Protein AF-X1U0A4-F1 (afdb_monomer_lite)

Foldseek 3Di:
DVVVLVVLLVLLQLLLVLLLVLVVQDDWDWDDDPDNDIDTDGPPDPDVVVNQCSSQFQFKKFKWKFWDQVQHTDWQVVQLVDQFGDDLQLPDQFWKFWADPVRDTAWIWHQDPVGGTFIAGPVRHGDHSVNCVVDDGRTGITGFQWAPVRHGQILVQWPAWDWDWDQDPVGIFIKIKTFGHPVNQVSVLRSLLCQAVPHDPNGTGIFMFIDGPNHTQHTDRRHDSHDRRIDIGGDPDDSVRSSSSRSSSVSPGRPDGDDPPHPDDDDDDDD

Structure (mmCIF, N/CA/C/O backbone):
data_AF-X1U0A4-F1
#
_entry.id   AF-X1U0A4-F1
#
loop_
_atom_site.group_PDB
_atom_site.id
_atom_site.type_symbol
_atom_site.label_atom_id
_atom_site.label_alt_id
_atom_site.label_comp_id
_atom_site.label_asym_id
_atom_site.label_entity_id
_atom_site.label_seq_id
_atom_site.pdbx_PDB_ins_code
_atom_site.Cartn_x
_atom_site.Cartn_y
_atom_site.Cartn_z
_atom_site.occupancy
_atom_site.B_iso_or_equiv
_atom_site.auth_seq_id
_atom_site.auth_comp_id
_atom_site.auth_asym_id
_atom_site.auth_atom_id
_atom_site.pdbx_PDB_model_num
ATOM 1 N N . THR A 1 1 ? -24.714 -6.766 -4.656 1.00 76.81 1 THR A N 1
ATOM 2 C CA . THR A 1 1 ? -26.180 -7.004 -4.480 1.00 76.81 1 THR A CA 1
ATOM 3 C C . THR A 1 1 ? -26.671 -6.433 -3.146 1.00 76.81 1 THR A C 1
ATOM 5 O O . THR A 1 1 ? -25.859 -5.908 -2.395 1.00 76.81 1 THR A O 1
ATOM 8 N N . GLY A 1 2 ? -27.973 -6.487 -2.821 1.00 82.50 2 GLY A N 1
ATOM 9 C CA . GLY A 1 2 ? -28.482 -6.025 -1.512 1.00 82.50 2 GLY A CA 1
ATOM 10 C C . GLY A 1 2 ? -27.906 -6.797 -0.312 1.00 82.50 2 GLY A C 1
ATOM 11 O O . GLY A 1 2 ? -27.603 -6.202 0.716 1.00 82.50 2 GLY A O 1
ATOM 12 N N . GLU A 1 3 ? -27.669 -8.102 -0.471 1.00 84.25 3 GLU A N 1
ATOM 13 C CA . GLU A 1 3 ? -27.044 -8.955 0.553 1.00 84.25 3 GLU A CA 1
ATOM 14 C C . GLU A 1 3 ? -25.569 -8.615 0.789 1.00 84.25 3 GLU A C 1
ATOM 16 O O . GLU A 1 3 ? -25.097 -8.572 1.919 1.00 84.25 3 GLU A O 1
ATOM 21 N N . GLU A 1 4 ? -24.828 -8.332 -0.279 1.00 86.88 4 GLU A N 1
ATOM 22 C CA . GLU A 1 4 ? -23.434 -7.896 -0.197 1.00 86.88 4 GLU A CA 1
ATOM 23 C C . GLU A 1 4 ? -23.293 -6.573 0.560 1.00 86.88 4 GLU A C 1
ATOM 25 O O . GLU A 1 4 ? -22.468 -6.466 1.463 1.00 86.88 4 GLU A O 1
ATOM 30 N N . LYS A 1 5 ? -24.171 -5.607 0.271 1.00 85.94 5 LYS A N 1
ATOM 31 C CA . LYS A 1 5 ? -24.230 -4.332 0.995 1.00 85.94 5 LYS A CA 1
ATOM 32 C C . LYS A 1 5 ? -24.521 -4.526 2.483 1.00 85.94 5 LYS A C 1
ATOM 34 O O . LYS A 1 5 ? -23.914 -3.856 3.312 1.00 85.94 5 LYS A O 1
ATOM 39 N N . ALA A 1 6 ? -25.419 -5.449 2.832 1.00 86.62 6 ALA A N 1
ATOM 40 C CA . ALA A 1 6 ? -25.703 -5.770 4.228 1.00 86.62 6 ALA A CA 1
ATOM 41 C C . ALA A 1 6 ? -24.474 -6.363 4.937 1.00 86.62 6 ALA A C 1
ATOM 43 O O . ALA A 1 6 ? -24.103 -5.872 5.997 1.00 86.62 6 ALA A O 1
ATOM 44 N N . ARG A 1 7 ? -23.788 -7.329 4.312 1.00 89.31 7 ARG A N 1
ATOM 45 C CA . ARG A 1 7 ? -22.560 -7.924 4.869 1.00 89.31 7 ARG A CA 1
ATOM 46 C C . ARG A 1 7 ? -21.433 -6.905 5.038 1.00 89.31 7 ARG A C 1
ATOM 48 O O . ARG A 1 7 ? -20.745 -6.930 6.054 1.00 89.31 7 ARG A O 1
ATOM 55 N N . ASN A 1 8 ? -21.250 -6.007 4.069 1.00 91.19 8 ASN A N 1
ATOM 56 C CA . ASN A 1 8 ? -20.239 -4.952 4.165 1.00 91.19 8 ASN A CA 1
ATOM 57 C C . ASN A 1 8 ? -20.575 -3.959 5.284 1.00 91.19 8 ASN A C 1
ATOM 59 O O . ASN A 1 8 ? -19.675 -3.536 6.000 1.00 91.19 8 ASN A O 1
ATOM 63 N N . MET A 1 9 ? -21.858 -3.651 5.495 1.00 90.62 9 MET A N 1
ATOM 64 C CA . MET A 1 9 ? -22.290 -2.835 6.630 1.00 90.62 9 MET A CA 1
ATOM 65 C C . MET A 1 9 ? -21.958 -3.505 7.968 1.00 90.62 9 MET A C 1
ATOM 67 O O . MET A 1 9 ? -21.398 -2.859 8.846 1.00 90.62 9 MET A O 1
ATOM 71 N N . ASP A 1 10 ? -22.250 -4.798 8.114 1.00 92.31 10 ASP A N 1
ATOM 72 C CA . ASP A 1 10 ? -21.978 -5.525 9.359 1.00 92.31 10 ASP A CA 1
ATOM 73 C C . ASP A 1 10 ? -20.470 -5.594 9.652 1.00 92.31 10 ASP A C 1
ATOM 75 O O . ASP A 1 10 ? -20.040 -5.375 10.783 1.00 92.31 10 ASP A O 1
ATOM 79 N N . ARG A 1 11 ? -19.650 -5.813 8.617 1.00 91.69 11 ARG A N 1
ATOM 80 C CA . ARG A 1 11 ? -18.183 -5.753 8.722 1.00 91.69 11 ARG A CA 1
ATOM 81 C C . ARG A 1 11 ? -17.687 -4.358 9.095 1.00 91.69 11 ARG A C 1
ATOM 83 O O . ARG A 1 11 ? -16.842 -4.242 9.974 1.00 91.69 11 ARG A O 1
ATOM 90 N N . ALA A 1 12 ? -18.236 -3.309 8.483 1.00 92.56 12 ALA A N 1
ATOM 91 C CA . ALA A 1 12 ? -17.872 -1.935 8.812 1.00 92.56 12 ALA A CA 1
ATOM 92 C C . ALA A 1 12 ? -18.165 -1.608 10.285 1.00 92.56 12 ALA A C 1
ATOM 94 O O . ALA A 1 12 ? -17.327 -0.997 10.939 1.00 92.56 12 ALA A O 1
ATOM 95 N N . LEU A 1 13 ? -19.301 -2.060 10.835 1.00 93.50 13 LEU A N 1
ATOM 96 C CA . LEU A 1 13 ? -19.610 -1.889 12.261 1.00 93.50 13 LEU A CA 1
ATOM 97 C C . LEU A 1 13 ? -18.550 -2.544 13.157 1.00 93.50 13 LEU A C 1
ATOM 99 O O . LEU A 1 13 ? -18.106 -1.917 14.115 1.00 93.50 13 LEU A O 1
ATOM 103 N N . ILE A 1 14 ? -18.119 -3.768 12.827 1.00 92.62 14 ILE A N 1
ATOM 104 C CA . ILE A 1 14 ? -17.084 -4.500 13.577 1.00 92.62 14 ILE A CA 1
ATOM 105 C C . ILE A 1 14 ? -15.745 -3.754 13.530 1.00 92.62 14 ILE A C 1
ATOM 107 O O . ILE A 1 14 ? -15.118 -3.556 14.570 1.00 92.62 14 ILE A O 1
ATOM 111 N N . THR A 1 15 ? -15.321 -3.304 12.348 1.00 92.69 15 THR A N 1
ATOM 112 C CA . THR A 1 15 ? -14.071 -2.549 12.185 1.00 92.69 15 THR A CA 1
ATOM 113 C C . THR A 1 15 ? -14.114 -1.225 12.948 1.00 92.69 15 THR A C 1
ATOM 115 O O . THR A 1 15 ? -13.185 -0.914 13.689 1.00 92.69 15 THR A O 1
ATOM 118 N N . ILE A 1 16 ? -15.204 -0.457 12.823 1.00 92.44 16 ILE A N 1
ATOM 119 C CA . ILE A 1 16 ? -15.356 0.829 13.520 1.00 92.44 16 ILE A CA 1
ATOM 120 C C . ILE A 1 16 ? -15.355 0.613 15.041 1.00 92.44 16 ILE A C 1
ATOM 122 O O . ILE A 1 16 ? -14.658 1.339 15.747 1.00 92.44 16 ILE A O 1
ATOM 126 N N . GLN A 1 17 ? -16.047 -0.419 15.540 1.00 92.06 17 GLN A N 1
ATOM 127 C CA . GLN A 1 17 ? -16.007 -0.812 16.954 1.00 92.06 17 GLN A CA 1
ATOM 128 C C . GLN A 1 17 ? -14.581 -1.122 17.414 1.00 92.06 17 GLN A C 1
ATOM 130 O O . GLN A 1 17 ? -14.112 -0.511 18.370 1.00 92.06 17 GLN A O 1
ATOM 135 N N . SER A 1 18 ? -13.867 -1.994 16.697 1.00 91.00 18 SER A N 1
ATOM 136 C CA . SER A 1 18 ? -12.493 -2.377 17.044 1.00 91.00 18 SER A CA 1
ATOM 137 C C . SER A 1 18 ? -11.545 -1.175 17.106 1.00 91.00 18 SER A C 1
ATOM 139 O O . SER A 1 18 ? -10.725 -1.082 18.022 1.00 91.00 18 SER A O 1
ATOM 141 N N . ARG A 1 19 ? -11.680 -0.219 16.176 1.00 90.62 19 ARG A N 1
ATOM 142 C CA . ARG A 1 19 ? -10.905 1.032 16.197 1.00 90.62 19 ARG A CA 1
ATOM 143 C C . ARG A 1 19 ? -11.199 1.847 17.432 1.00 90.62 19 ARG A C 1
ATOM 145 O O . ARG A 1 19 ? -10.280 2.241 18.129 1.00 90.62 19 ARG A O 1
ATOM 152 N N . ILE A 1 20 ? -12.470 2.096 17.707 1.00 89.56 20 ILE A N 1
ATOM 153 C CA . ILE A 1 20 ? -12.873 2.924 18.839 1.00 89.56 20 ILE A CA 1
ATOM 154 C C . ILE A 1 20 ? -12.415 2.301 20.167 1.00 89.56 20 ILE A C 1
ATOM 156 O O . ILE A 1 20 ? -11.892 3.015 21.026 1.00 89.56 20 ILE A O 1
ATOM 160 N N . ASP A 1 21 ? -12.525 0.978 20.305 1.00 87.69 21 ASP A N 1
ATOM 161 C CA . ASP A 1 21 ? -12.082 0.251 21.498 1.00 87.69 21 ASP A CA 1
ATOM 162 C C . ASP A 1 21 ? -10.573 0.417 21.739 1.00 87.69 21 ASP A C 1
ATOM 164 O O . ASP A 1 21 ? -10.146 0.665 22.869 1.00 87.69 21 ASP A O 1
ATOM 168 N N . LYS A 1 22 ? -9.754 0.362 20.677 1.00 84.56 22 LYS A N 1
ATOM 169 C CA . LYS A 1 22 ? -8.293 0.566 20.754 1.00 84.56 22 LYS A CA 1
ATOM 170 C C . LYS A 1 22 ? -7.890 1.962 21.225 1.00 84.56 22 LYS A C 1
ATOM 172 O O . LYS A 1 22 ? -6.812 2.122 21.787 1.00 84.56 22 LYS A O 1
ATOM 177 N N . TYR A 1 23 ? -8.755 2.956 21.042 1.00 81.12 23 TYR A N 1
ATOM 178 C CA . TYR A 1 23 ? -8.527 4.327 21.511 1.00 81.12 23 TYR A CA 1
ATOM 179 C C . TYR A 1 23 ? -9.080 4.573 22.921 1.00 81.12 23 TYR A C 1
ATOM 181 O O . TYR A 1 23 ? -9.069 5.705 23.404 1.00 81.12 23 TYR A O 1
ATOM 189 N N . GLY A 1 24 ? -9.541 3.519 23.602 1.00 81.12 24 GLY A N 1
ATOM 190 C CA . GLY A 1 24 ? -9.935 3.572 25.007 1.00 81.12 24 GLY A CA 1
ATOM 191 C C . GLY A 1 24 ? -11.293 4.225 25.255 1.00 81.12 24 GLY A C 1
ATOM 192 O O . GLY A 1 24 ? -11.585 4.613 26.389 1.00 81.12 24 GLY A O 1
ATOM 193 N N . VAL A 1 25 ? -12.137 4.356 24.225 1.00 83.19 25 VAL A N 1
ATOM 194 C CA . VAL A 1 25 ? -13.493 4.885 24.411 1.00 83.19 25 VAL A CA 1
ATOM 195 C C . VAL A 1 25 ? -14.304 3.887 25.216 1.00 83.19 25 VAL A C 1
ATOM 197 O O . VAL A 1 25 ? -14.496 2.739 24.824 1.00 83.19 25 VAL A O 1
ATOM 200 N N . THR A 1 26 ? -14.781 4.336 26.369 1.00 79.50 26 THR A N 1
ATOM 201 C CA . THR A 1 26 ? -15.581 3.504 27.260 1.00 79.50 26 THR A CA 1
ATOM 202 C C . THR A 1 26 ? -17.037 3.577 26.802 1.00 79.50 26 THR A C 1
ATOM 204 O O . THR A 1 26 ? -17.631 4.650 26.818 1.00 79.50 26 THR A O 1
ATOM 207 N N . GLU A 1 27 ? -17.594 2.440 26.377 1.00 84.75 27 GLU A N 1
ATOM 208 C CA . GLU A 1 27 ? -19.006 2.279 25.979 1.00 84.75 27 GLU A CA 1
ATOM 209 C C . GLU A 1 27 ? -19.452 3.099 24.744 1.00 84.75 27 GLU A C 1
ATOM 211 O O . GLU A 1 27 ? -20.421 3.862 24.808 1.00 84.75 27 GLU A O 1
ATOM 216 N N . PRO A 1 28 ? -18.796 2.945 23.579 1.00 90.50 28 PRO A N 1
ATOM 217 C CA . PRO A 1 28 ? -19.280 3.570 22.355 1.00 90.50 28 PRO A CA 1
ATOM 218 C C . PRO A 1 28 ? -20.598 2.941 21.885 1.00 90.50 28 PRO A C 1
ATOM 220 O O . PRO A 1 28 ? -20.838 1.742 22.035 1.00 90.50 28 PRO A O 1
ATOM 223 N N . ILE A 1 29 ? -21.449 3.750 21.255 1.00 91.50 29 ILE A N 1
ATOM 224 C CA . ILE A 1 29 ? -22.677 3.273 20.614 1.00 91.50 29 ILE A CA 1
ATOM 225 C C . ILE A 1 29 ? -22.481 3.335 19.107 1.00 91.50 29 ILE A C 1
ATOM 227 O O . ILE A 1 29 ? -22.386 4.417 18.528 1.00 91.50 29 ILE A O 1
ATOM 231 N N . ILE A 1 30 ? -22.452 2.165 18.474 1.00 93.00 30 ILE A N 1
ATOM 232 C CA . ILE A 1 30 ? -22.255 2.016 17.033 1.00 93.00 30 ILE A CA 1
ATOM 233 C C . ILE A 1 30 ? -23.407 1.184 16.490 1.00 93.00 30 ILE A C 1
ATOM 235 O O . ILE A 1 30 ? -23.555 0.008 16.819 1.00 93.00 30 ILE A O 1
ATOM 239 N N . GLN A 1 31 ? -24.278 1.806 15.701 1.00 92.88 31 GLN A N 1
ATOM 240 C CA . GLN A 1 31 ? -25.520 1.174 15.264 1.00 92.88 31 GLN A CA 1
ATOM 241 C C . GLN A 1 31 ? -25.815 1.464 13.802 1.00 92.88 31 GLN A C 1
ATOM 243 O O . GLN A 1 31 ? -25.698 2.597 13.332 1.00 92.88 31 GLN A O 1
ATOM 248 N N . LYS A 1 32 ? -26.301 0.445 13.094 1.00 93.44 32 LYS A N 1
ATOM 249 C CA . LYS A 1 32 ? -26.895 0.623 11.772 1.00 93.44 32 LYS A CA 1
ATOM 250 C C . LYS A 1 32 ? -28.166 1.463 11.881 1.00 93.44 32 LYS A C 1
ATOM 252 O O . LYS A 1 32 ? -29.025 1.206 12.721 1.00 93.44 32 LYS A O 1
ATOM 257 N N . GLN A 1 33 ? -28.284 2.448 11.006 1.00 91.62 33 GLN A N 1
ATOM 258 C CA . GLN A 1 33 ? -29.475 3.272 10.826 1.00 91.62 33 GLN A CA 1
ATOM 259 C C . GLN A 1 33 ? -30.197 2.868 9.536 1.00 91.62 33 GLN A C 1
ATOM 261 O O . GLN A 1 33 ? -29.735 2.008 8.783 1.00 91.62 33 GLN A O 1
ATOM 266 N N . GLU A 1 34 ? -31.351 3.478 9.272 1.00 86.56 34 GLU A N 1
ATOM 267 C CA . GLU A 1 34 ? -32.087 3.226 8.035 1.00 86.56 34 GLU A CA 1
ATOM 268 C C . GLU A 1 34 ? -31.234 3.565 6.795 1.00 86.56 34 GLU A C 1
ATOM 270 O O . GLU A 1 34 ? -30.562 4.601 6.729 1.00 86.56 34 GLU A O 1
ATOM 275 N N . GLY A 1 35 ? -31.263 2.674 5.800 1.00 85.25 35 GLY A N 1
ATOM 276 C CA . GLY A 1 35 ? -30.427 2.764 4.606 1.00 85.25 35 GLY A CA 1
ATOM 277 C C . GLY A 1 35 ? -28.976 2.335 4.851 1.00 85.25 35 GLY A C 1
ATOM 278 O O . GLY A 1 35 ? -28.703 1.350 5.534 1.00 85.25 35 GLY A O 1
ATOM 279 N N . GLU A 1 36 ? -28.036 3.055 4.241 1.00 88.25 36 GLU A N 1
ATOM 280 C CA . GLU A 1 36 ? -26.590 2.794 4.307 1.00 88.25 36 GLU A CA 1
ATOM 281 C C . GLU A 1 36 ? -25.916 3.777 5.274 1.00 88.25 36 GLU A C 1
ATOM 283 O O . GLU A 1 36 ? -25.044 4.557 4.895 1.00 88.25 36 GLU A O 1
ATOM 288 N N . ARG A 1 37 ? -26.402 3.814 6.518 1.00 91.25 37 ARG A N 1
ATOM 289 C CA . ARG A 1 37 ? -25.980 4.793 7.527 1.00 91.25 37 ARG A CA 1
ATOM 290 C C . ARG A 1 37 ? -25.559 4.102 8.815 1.00 91.25 37 ARG A C 1
ATOM 292 O O . ARG A 1 37 ? -26.181 3.128 9.233 1.00 91.25 37 ARG A O 1
ATOM 299 N N . ILE A 1 38 ? -24.542 4.662 9.459 1.00 92.12 38 ILE A N 1
ATOM 300 C CA . ILE A 1 38 ? -24.040 4.229 10.763 1.00 92.12 38 ILE A CA 1
ATOM 301 C C . ILE A 1 38 ? -24.144 5.421 11.713 1.00 92.12 38 ILE A C 1
ATOM 303 O O . ILE A 1 38 ? -23.694 6.519 11.387 1.00 92.12 38 ILE A O 1
ATOM 307 N N . LEU A 1 39 ? -24.769 5.208 12.866 1.00 92.81 39 LEU A N 1
ATOM 308 C CA . LEU A 1 39 ? -24.718 6.118 14.002 1.00 92.81 39 LEU A CA 1
ATOM 309 C C . LEU A 1 39 ? -23.515 5.728 14.856 1.00 92.81 39 LEU A C 1
ATOM 311 O O . LEU A 1 39 ? -23.431 4.576 15.276 1.00 92.81 39 LEU A O 1
ATOM 315 N N . VAL A 1 40 ? -22.631 6.686 15.123 1.00 91.75 40 VAL A N 1
ATOM 316 C CA . VAL A 1 40 ? -21.494 6.533 16.035 1.00 91.75 40 VAL A CA 1
ATOM 317 C C . VAL A 1 40 ? -21.628 7.575 17.140 1.00 91.75 40 VAL A C 1
ATOM 319 O O . VAL A 1 40 ? -21.747 8.767 16.853 1.00 91.75 40 VAL A O 1
ATOM 322 N N . GLN A 1 41 ? -21.627 7.135 18.395 1.00 89.88 41 GLN A N 1
ATOM 323 C CA . GLN A 1 41 ? -21.600 8.003 19.571 1.00 89.88 41 GLN A CA 1
ATOM 324 C C . GLN A 1 41 ? -20.441 7.579 20.466 1.00 89.88 41 GLN A C 1
ATOM 326 O O . GLN A 1 41 ? -20.316 6.402 20.799 1.00 89.88 41 GLN A O 1
ATOM 331 N N . LEU A 1 42 ? -19.612 8.549 20.850 1.00 88.62 42 LEU A N 1
ATOM 332 C CA . LEU A 1 42 ? -18.384 8.334 21.614 1.00 88.62 42 LEU A CA 1
ATOM 333 C C . LEU A 1 42 ? -18.440 9.153 22.913 1.00 88.62 42 LEU A C 1
ATOM 335 O O . LEU A 1 42 ? -17.952 10.287 22.945 1.00 88.62 42 LEU A O 1
ATOM 339 N N . PRO A 1 43 ? -19.085 8.643 23.977 1.00 85.31 43 PRO A N 1
ATOM 340 C CA . PRO A 1 43 ? -19.144 9.340 25.257 1.00 85.31 43 PRO A CA 1
ATOM 341 C C . PRO A 1 43 ? -17.738 9.590 25.816 1.00 85.31 43 PRO A C 1
ATOM 343 O O . PRO A 1 43 ? -16.879 8.716 25.779 1.00 85.31 43 PRO A O 1
ATOM 346 N N . GLY A 1 44 ? -17.493 10.795 26.335 1.00 77.56 44 GLY A N 1
ATOM 347 C CA . GLY A 1 44 ? -16.209 11.140 26.956 1.00 77.56 44 GLY A CA 1
ATOM 348 C C . GLY A 1 44 ? -15.036 11.335 25.987 1.00 77.56 44 GLY A C 1
ATOM 349 O O . GLY A 1 44 ? -13.943 11.651 26.449 1.00 77.56 44 GLY A O 1
ATOM 350 N N . PHE A 1 45 ? -15.243 11.209 24.670 1.00 78.25 45 PHE A N 1
ATOM 351 C CA . PHE A 1 45 ? -14.214 11.534 23.683 1.00 78.25 45 PHE A CA 1
ATOM 352 C C . PHE A 1 45 ? -14.113 13.050 23.505 1.00 78.25 45 PHE A C 1
ATOM 354 O O . PHE A 1 45 ? -15.066 13.707 23.083 1.00 78.25 45 PHE A O 1
ATOM 361 N N . THR A 1 46 ? -12.967 13.620 23.866 1.00 71.19 46 THR A N 1
ATOM 362 C CA . THR A 1 46 ? -12.763 15.074 23.906 1.00 71.19 46 THR A CA 1
ATOM 363 C C . THR A 1 46 ? -12.404 15.671 22.549 1.00 71.19 46 THR A C 1
ATOM 365 O O . THR A 1 46 ? -12.770 16.815 22.285 1.00 71.19 46 THR A O 1
ATOM 368 N N . ASP A 1 47 ? -11.724 14.913 21.685 1.00 80.38 47 ASP A N 1
ATOM 369 C CA . ASP A 1 47 ? -11.264 15.385 20.377 1.00 80.38 47 ASP A CA 1
ATOM 370 C C . ASP A 1 47 ? -12.137 14.842 19.239 1.00 80.38 47 ASP A C 1
ATOM 372 O O . ASP A 1 47 ? -11.961 13.734 18.745 1.00 80.38 47 ASP A O 1
ATOM 376 N N . ILE A 1 48 ? -13.112 15.626 18.791 1.00 79.38 48 ILE A N 1
ATOM 377 C CA . ILE A 1 48 ? -14.014 15.170 17.730 1.00 79.38 48 ILE A CA 1
ATOM 378 C C . ILE A 1 48 ? -13.312 14.948 16.379 1.00 79.38 48 ILE A C 1
ATOM 380 O O . ILE A 1 48 ? -13.783 14.129 15.589 1.00 79.38 48 ILE A O 1
ATOM 384 N N . GLU A 1 49 ? -12.205 15.643 16.106 1.00 83.44 49 GLU A N 1
ATOM 385 C CA . GLU A 1 49 ? -11.495 15.523 14.829 1.00 83.44 49 GLU A CA 1
ATOM 386 C C . GLU A 1 49 ? -10.669 14.237 14.778 1.00 83.44 49 GLU A C 1
ATOM 388 O O . GLU A 1 49 ? -10.713 13.528 13.769 1.00 83.44 49 GLU A O 1
ATOM 393 N N . GLU A 1 50 ? -10.007 13.865 15.876 1.00 80.75 50 GLU A N 1
ATOM 394 C CA . GLU A 1 50 ? -9.348 12.558 15.967 1.00 80.75 50 GLU A CA 1
ATOM 395 C C . GLU A 1 50 ? -10.380 11.426 15.869 1.00 80.75 50 GLU A C 1
ATOM 397 O O . GLU A 1 50 ? -10.220 10.535 15.040 1.00 80.75 50 GLU A O 1
ATOM 402 N N . ALA A 1 51 ? -11.505 11.497 16.594 1.00 80.12 51 ALA A N 1
ATOM 403 C CA . ALA A 1 51 ? -12.578 10.499 16.481 1.00 80.12 51 ALA A CA 1
ATOM 404 C C . ALA A 1 51 ? -13.061 10.325 15.038 1.00 80.12 51 ALA A C 1
ATOM 406 O O . ALA A 1 51 ? -13.246 9.208 14.549 1.00 80.12 51 ALA A O 1
ATOM 407 N N . LYS A 1 52 ? -13.257 11.445 14.344 1.00 85.50 52 LYS A N 1
ATOM 408 C CA . LYS A 1 52 ? -13.674 11.449 12.950 1.00 85.50 52 LYS A CA 1
ATOM 409 C C . LYS A 1 52 ? -12.628 10.784 12.062 1.00 85.50 52 LYS A C 1
ATOM 411 O O . LYS A 1 52 ? -12.994 9.921 11.269 1.00 85.50 52 LYS A O 1
ATOM 416 N N . LYS A 1 53 ? -11.344 11.115 12.225 1.00 82.81 53 LYS A N 1
ATOM 417 C CA . LYS A 1 53 ? -10.246 10.497 11.468 1.00 82.81 53 LYS A CA 1
ATOM 418 C C . LYS A 1 53 ? -10.240 8.972 11.625 1.00 82.81 53 LYS A C 1
ATOM 420 O O . LYS A 1 53 ? -10.140 8.269 10.623 1.00 82.81 53 LYS A O 1
ATOM 425 N N . LEU A 1 54 ? -10.453 8.464 12.837 1.00 81.69 54 LEU A N 1
ATOM 426 C CA . LEU A 1 54 ? -10.485 7.021 13.122 1.00 81.69 54 LEU A CA 1
ATOM 427 C C . LEU A 1 54 ? -11.621 6.282 12.423 1.00 81.69 54 LEU A C 1
ATOM 429 O O . LEU A 1 54 ? -11.444 5.169 11.918 1.00 81.69 54 LEU A O 1
ATOM 433 N N . VAL A 1 55 ? -12.798 6.899 12.398 1.00 86.94 55 VAL A N 1
ATOM 434 C CA . VAL A 1 55 ? -13.987 6.303 11.785 1.00 86.94 55 VAL A CA 1
ATOM 435 C C . VAL A 1 55 ? -13.945 6.446 10.261 1.00 86.94 55 VAL A C 1
ATOM 437 O O . VAL A 1 55 ? -14.367 5.537 9.553 1.00 86.94 55 VAL A O 1
ATOM 440 N N . GLU A 1 56 ? -13.434 7.566 9.744 1.00 87.88 56 GLU A N 1
ATOM 441 C CA . GLU A 1 56 ? -13.458 7.911 8.317 1.00 87.88 56 GLU A CA 1
ATOM 442 C C . GLU A 1 56 ? -12.295 7.359 7.486 1.00 87.88 56 GLU A C 1
ATOM 444 O O . GLU A 1 56 ? -12.390 7.361 6.251 1.00 87.88 56 GLU A O 1
ATOM 449 N N . GLN A 1 57 ? -11.180 6.969 8.104 1.00 88.19 57 GLN A N 1
ATOM 450 C CA . GLN A 1 57 ? -10.084 6.310 7.389 1.00 88.19 57 GLN A CA 1
ATOM 451 C C . GLN A 1 57 ? -10.531 4.925 6.923 1.00 88.19 57 GLN A C 1
ATOM 453 O O . GLN A 1 57 ? -11.195 4.207 7.666 1.00 88.19 57 GLN A O 1
ATOM 458 N N . THR A 1 58 ? -10.191 4.522 5.699 1.00 90.50 58 THR A N 1
ATOM 459 C CA . THR A 1 58 ? -10.526 3.160 5.251 1.00 90.50 58 THR A CA 1
ATOM 460 C C . THR A 1 58 ? -9.553 2.188 5.899 1.00 90.50 58 THR A C 1
ATOM 462 O O . THR A 1 58 ? -9.982 1.135 6.359 1.00 90.50 58 THR A O 1
ATOM 465 N N . GLY A 1 59 ? -8.290 2.577 6.068 1.00 91.88 59 GLY A N 1
ATOM 466 C CA . GLY A 1 59 ? -7.255 1.704 6.614 1.00 91.88 59 GLY A CA 1
ATOM 467 C C . GLY A 1 59 ? -6.843 0.624 5.617 1.00 91.88 59 GLY A C 1
ATOM 468 O O . GLY A 1 59 ? -6.445 -0.464 6.025 1.00 91.88 59 GLY A O 1
ATOM 469 N N . PHE A 1 60 ? -7.007 0.887 4.317 1.00 93.44 60 PHE A N 1
ATOM 470 C CA . PHE A 1 60 ? -6.586 -0.029 3.270 1.00 93.44 60 PHE A CA 1
ATOM 471 C C . PHE A 1 60 ? -5.070 0.069 3.122 1.00 93.44 60 PHE A C 1
ATOM 473 O O . PHE A 1 60 ? -4.554 1.029 2.552 1.00 93.44 60 PHE A O 1
ATOM 480 N N . LEU A 1 61 ? -4.371 -0.903 3.706 1.00 95.62 61 LEU A N 1
ATOM 481 C CA . LEU A 1 61 ? -2.933 -1.063 3.560 1.00 95.62 61 LEU A CA 1
ATOM 482 C C . LEU A 1 61 ? -2.651 -1.888 2.305 1.00 95.62 61 LEU A C 1
ATOM 484 O O . LEU A 1 61 ? -3.096 -3.034 2.195 1.00 95.62 61 LEU A O 1
ATOM 488 N N . GLU A 1 62 ? -1.895 -1.310 1.386 1.00 95.25 62 GLU A N 1
ATOM 489 C CA . GLU A 1 62 ? -1.471 -1.950 0.147 1.00 95.25 62 GLU A CA 1
ATOM 490 C C . GLU A 1 62 ? 0.042 -1.801 -0.026 1.00 95.25 62 GLU A C 1
ATOM 492 O O . GLU A 1 62 ? 0.654 -0.825 0.421 1.00 95.25 62 GLU A O 1
ATOM 497 N N . PHE A 1 63 ? 0.643 -2.786 -0.682 1.00 96.88 63 PHE A N 1
ATOM 498 C CA . PHE A 1 63 ? 2.066 -2.795 -0.973 1.00 96.88 63 PHE A CA 1
ATOM 499 C C . PHE A 1 63 ? 2.269 -2.727 -2.481 1.00 96.88 63 PHE A C 1
ATOM 501 O O . PHE A 1 63 ? 1.566 -3.380 -3.258 1.00 96.88 63 PHE A O 1
ATOM 508 N N . ARG A 1 64 ? 3.229 -1.913 -2.910 1.00 96.31 64 ARG A N 1
ATOM 509 C CA . ARG A 1 64 ? 3.550 -1.717 -4.324 1.00 96.31 64 ARG A CA 1
ATOM 510 C C . ARG A 1 64 ? 5.057 -1.773 -4.503 1.00 96.31 64 ARG A C 1
ATOM 512 O O . ARG A 1 64 ? 5.801 -1.238 -3.696 1.00 96.31 64 ARG A O 1
ATOM 519 N N . GLU A 1 65 ? 5.523 -2.411 -5.557 1.00 95.31 65 GLU A N 1
ATOM 520 C CA . GLU A 1 65 ? 6.931 -2.418 -5.928 1.00 95.31 65 GLU A CA 1
ATOM 521 C C . GLU A 1 65 ? 7.242 -1.112 -6.651 1.00 95.31 65 GLU A C 1
ATOM 523 O O . GLU A 1 65 ? 6.705 -0.840 -7.728 1.00 95.31 65 GLU A O 1
ATOM 528 N N . VAL A 1 66 ? 8.086 -0.296 -6.033 1.00 94.69 66 VAL A N 1
ATOM 529 C CA . VAL A 1 66 ? 8.532 0.994 -6.568 1.00 94.69 66 VAL A CA 1
ATOM 530 C C . VAL A 1 66 ? 10.001 0.904 -6.949 1.00 94.69 66 VAL A C 1
ATOM 532 O O . VAL A 1 66 ? 10.690 -0.058 -6.607 1.00 94.69 66 VAL A O 1
ATOM 535 N N . GLU A 1 67 ? 10.498 1.923 -7.633 1.00 93.50 67 GLU A N 1
ATOM 536 C CA . GLU A 1 67 ? 11.924 2.097 -7.883 1.00 93.50 67 GLU A CA 1
ATOM 537 C C . GLU A 1 67 ? 12.405 3.369 -7.209 1.00 93.50 67 GLU A C 1
ATOM 539 O O . GLU A 1 67 ? 11.679 4.361 -7.148 1.00 93.50 67 GLU A O 1
ATOM 544 N N . LEU A 1 68 ? 13.632 3.324 -6.708 1.00 91.94 68 LEU A N 1
ATOM 545 C CA . LEU A 1 68 ? 14.293 4.426 -6.044 1.00 91.94 68 LEU A CA 1
ATOM 546 C C . LEU A 1 68 ? 15.560 4.803 -6.799 1.00 91.94 68 LEU A C 1
ATOM 548 O O . LEU A 1 68 ? 16.416 3.953 -7.065 1.00 91.94 68 LEU A O 1
ATOM 552 N N . ARG A 1 69 ? 15.723 6.093 -7.068 1.00 89.06 69 ARG A N 1
ATOM 553 C CA . ARG A 1 69 ? 16.965 6.696 -7.550 1.00 89.06 69 ARG A CA 1
ATOM 554 C C . ARG A 1 69 ? 17.507 7.559 -6.415 1.00 89.06 69 ARG A C 1
ATOM 556 O O . ARG A 1 69 ? 16.834 8.467 -5.954 1.00 89.06 69 ARG A O 1
ATOM 563 N N . GLU A 1 70 ? 18.691 7.221 -5.906 1.00 85.81 70 GLU A N 1
ATOM 564 C CA . GLU A 1 70 ? 19.300 7.922 -4.758 1.00 85.81 70 GLU A CA 1
ATOM 565 C C . GLU A 1 70 ? 18.395 7.997 -3.505 1.00 85.81 70 GLU A C 1
ATOM 567 O O . GLU A 1 70 ? 18.505 8.916 -2.704 1.00 85.81 70 GLU A O 1
ATOM 572 N N . SER A 1 71 ? 17.562 6.970 -3.282 1.00 83.69 71 SER A N 1
ATOM 573 C CA . SER A 1 71 ? 16.556 6.866 -2.197 1.00 83.69 71 SER A CA 1
ATOM 574 C C . SER A 1 71 ? 15.266 7.665 -2.407 1.00 83.69 71 SER A C 1
ATOM 576 O O . SER A 1 71 ? 14.378 7.591 -1.562 1.00 83.69 71 SER A O 1
ATOM 578 N N . GLU A 1 72 ? 15.125 8.363 -3.531 1.00 88.62 72 GLU A N 1
ATOM 579 C CA . GLU A 1 72 ? 13.888 9.044 -3.911 1.00 88.62 72 GLU A CA 1
ATOM 580 C C . GLU A 1 72 ? 13.067 8.180 -4.873 1.00 88.62 72 GLU A C 1
ATOM 582 O O . GLU A 1 72 ? 13.655 7.522 -5.739 1.00 88.62 72 GLU A O 1
ATOM 587 N N . PRO A 1 73 ? 11.726 8.171 -4.766 1.00 90.69 73 PRO A N 1
ATOM 588 C CA . PRO A 1 73 ? 10.875 7.482 -5.721 1.00 90.69 73 PRO A CA 1
ATOM 589 C C . PRO A 1 73 ? 11.119 7.949 -7.151 1.00 90.69 73 PRO A C 1
ATOM 591 O O . PRO A 1 73 ? 11.299 9.135 -7.419 1.00 90.69 73 PRO A O 1
ATOM 594 N N . VAL A 1 74 ? 11.080 6.991 -8.063 1.00 92.38 74 VAL A N 1
ATOM 595 C CA . VAL A 1 74 ? 11.123 7.211 -9.501 1.00 92.38 74 VAL A CA 1
ATOM 596 C C . VAL A 1 74 ? 9.743 7.616 -10.020 1.00 92.38 74 VAL A C 1
ATOM 598 O O . VAL A 1 74 ? 8.716 7.020 -9.669 1.00 92.38 74 VAL A O 1
ATOM 601 N N . TRP A 1 75 ? 9.729 8.584 -10.930 1.00 92.69 75 TRP A N 1
ATOM 602 C CA . TRP A 1 75 ? 8.527 9.133 -11.552 1.00 92.69 75 TRP A CA 1
ATOM 603 C C . TRP A 1 75 ? 8.520 8.861 -13.057 1.00 92.69 75 TRP A C 1
ATOM 605 O O . TRP A 1 75 ? 9.533 8.479 -13.644 1.00 92.69 75 TRP A O 1
ATOM 615 N N . LEU A 1 76 ? 7.385 9.102 -13.720 1.00 93.12 76 LEU A N 1
ATOM 616 C CA . LEU A 1 76 ? 7.313 9.009 -15.181 1.00 93.12 76 LEU A CA 1
ATOM 617 C C . LEU A 1 76 ? 8.376 9.884 -15.864 1.00 93.12 76 LEU A C 1
ATOM 619 O O . LEU A 1 76 ? 8.922 9.473 -16.880 1.00 93.12 76 LEU A O 1
ATOM 623 N N . SER A 1 77 ? 8.718 11.052 -15.309 1.00 90.75 77 SER A N 1
ATOM 624 C CA . SER A 1 77 ? 9.786 11.897 -15.862 1.00 90.75 77 SER A CA 1
ATOM 625 C C . SER A 1 77 ? 11.106 11.157 -16.067 1.00 90.75 77 SER A C 1
ATOM 627 O O . SER A 1 77 ? 11.735 11.360 -17.099 1.00 90.75 77 SER A O 1
ATOM 629 N N . ASP A 1 78 ? 11.497 10.285 -15.132 1.00 91.06 78 ASP A N 1
ATOM 630 C CA . ASP A 1 78 ? 12.744 9.518 -15.224 1.00 91.06 78 ASP A CA 1
ATOM 631 C C . ASP A 1 78 ? 12.708 8.517 -16.388 1.00 91.06 78 ASP A C 1
ATOM 633 O O . ASP A 1 78 ? 13.723 8.243 -17.019 1.00 91.06 78 ASP A O 1
ATOM 637 N N . TYR A 1 79 ? 11.524 7.988 -16.695 1.00 91.62 79 TYR A N 1
ATOM 638 C CA . TYR A 1 79 ? 11.292 7.071 -17.809 1.00 91.62 79 TYR A CA 1
ATOM 639 C C . TYR A 1 79 ? 11.245 7.775 -19.174 1.00 91.62 79 TYR A C 1
ATOM 641 O O . TYR A 1 79 ? 11.457 7.141 -20.205 1.00 91.62 79 TYR A O 1
ATOM 649 N N . LEU A 1 80 ? 10.952 9.079 -19.191 1.00 90.69 80 LEU A N 1
ATOM 650 C CA . LEU A 1 80 ? 10.858 9.895 -20.406 1.00 90.69 80 LEU A CA 1
ATOM 651 C C . LEU A 1 80 ? 12.178 10.600 -20.769 1.00 90.69 80 LEU A C 1
ATOM 653 O O . LEU A 1 80 ? 12.210 11.340 -21.758 1.00 90.69 80 LEU A O 1
ATOM 657 N N . GLU A 1 81 ? 13.245 10.407 -19.979 1.00 86.44 81 GLU A N 1
ATOM 658 C CA . GLU A 1 81 ? 14.592 10.922 -20.278 1.00 86.44 81 GLU A CA 1
ATOM 659 C C . GLU A 1 81 ? 15.113 10.352 -21.608 1.00 86.44 81 GLU A C 1
ATOM 661 O O . GLU A 1 81 ? 15.728 11.069 -22.405 1.00 86.44 81 GLU A O 1
ATOM 666 N N . ASP A 1 82 ? 14.797 9.085 -21.882 1.00 79.38 82 ASP A N 1
ATOM 667 C CA . ASP A 1 82 ? 15.111 8.415 -23.135 1.00 79.38 82 ASP A CA 1
ATOM 668 C C . ASP A 1 82 ? 14.040 8.655 -24.209 1.00 79.38 82 ASP A C 1
ATOM 670 O O . ASP A 1 82 ? 12.855 8.863 -23.959 1.00 79.38 82 ASP A O 1
ATOM 674 N N . SER A 1 83 ? 14.460 8.603 -25.476 1.00 75.56 83 S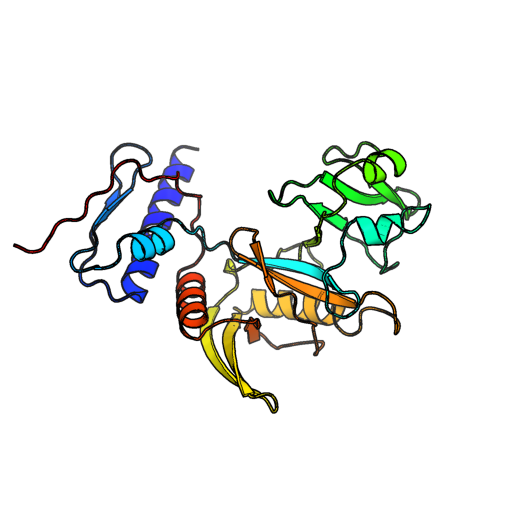ER A N 1
ATOM 675 C CA . SER A 1 83 ? 13.539 8.743 -26.618 1.00 75.56 83 SER A CA 1
ATOM 676 C C . SER A 1 83 ? 12.743 7.469 -26.919 1.00 75.56 83 SER A C 1
ATOM 678 O O . SER A 1 83 ? 11.958 7.457 -27.867 1.00 75.56 83 SER A O 1
ATOM 680 N N . GLN A 1 84 ? 12.985 6.383 -26.185 1.00 85.88 84 GLN A N 1
ATOM 681 C CA . GLN A 1 84 ? 12.325 5.092 -26.354 1.00 85.88 84 GLN A CA 1
ATOM 682 C C . GLN A 1 84 ? 11.803 4.608 -24.999 1.00 85.88 84 GLN A C 1
ATOM 684 O O . GLN A 1 84 ? 12.502 4.794 -24.003 1.00 85.88 84 GLN A O 1
ATOM 689 N N . PRO A 1 85 ? 10.623 3.968 -24.946 1.00 88.25 85 PRO A N 1
ATOM 690 C CA . PRO A 1 85 ? 10.139 3.365 -23.713 1.00 88.25 85 PRO A CA 1
ATOM 691 C C . PRO A 1 85 ? 11.085 2.245 -23.262 1.00 88.25 85 PRO A C 1
ATOM 693 O O . PRO A 1 85 ? 11.451 1.373 -24.053 1.00 88.25 85 PRO A O 1
ATOM 696 N N . VAL A 1 86 ? 11.467 2.257 -21.987 1.00 90.56 86 VAL A N 1
ATOM 697 C CA . VAL A 1 86 ? 12.363 1.262 -21.384 1.00 90.56 86 VAL A CA 1
ATOM 698 C C . VAL A 1 86 ? 11.902 0.919 -19.976 1.00 90.56 86 VAL A C 1
ATOM 700 O O . VAL A 1 86 ? 11.382 1.773 -19.265 1.00 90.56 86 VAL A O 1
ATOM 703 N N . PHE A 1 87 ? 12.103 -0.329 -19.558 1.00 90.62 87 PHE A N 1
ATOM 704 C CA . PHE A 1 87 ? 12.047 -0.687 -18.143 1.00 90.62 87 PHE A CA 1
ATOM 705 C C . PHE A 1 87 ? 13.443 -0.520 -17.544 1.00 90.62 87 PHE A C 1
ATOM 707 O O . PHE A 1 87 ? 14.417 -0.927 -18.173 1.00 90.62 87 PHE A O 1
ATOM 714 N N . PHE A 1 88 ? 13.551 0.026 -16.329 1.00 88.62 88 PHE A N 1
ATOM 715 C CA . PHE A 1 88 ? 14.837 0.043 -15.622 1.00 88.62 88 PHE A CA 1
ATOM 716 C C . PHE A 1 88 ? 15.306 -1.367 -15.238 1.00 88.62 88 PHE A C 1
ATOM 718 O O . PHE A 1 88 ? 16.503 -1.639 -15.257 1.00 88.62 88 PHE A O 1
ATOM 725 N N . ASP A 1 89 ? 14.364 -2.274 -14.974 1.00 85.81 89 ASP A N 1
ATOM 726 C CA . ASP A 1 89 ? 14.598 -3.714 -14.885 1.00 85.81 89 ASP A CA 1
ATOM 727 C C . ASP A 1 89 ? 14.117 -4.404 -16.172 1.00 85.81 89 ASP A C 1
ATOM 729 O O . ASP A 1 89 ? 12.920 -4.594 -16.390 1.00 85.81 89 ASP A O 1
ATOM 733 N N . GLU A 1 90 ? 15.046 -4.802 -17.045 1.00 81.56 90 GLU A N 1
ATOM 734 C CA . GLU A 1 90 ? 14.717 -5.481 -18.309 1.00 81.56 90 GLU A CA 1
ATOM 735 C C . GLU A 1 90 ? 13.992 -6.823 -18.101 1.00 81.56 90 GLU A C 1
ATOM 737 O O . GLU A 1 90 ? 13.245 -7.273 -18.983 1.00 81.56 90 GLU A O 1
ATOM 742 N N . ASN A 1 91 ? 14.167 -7.447 -16.930 1.00 82.81 91 ASN A N 1
ATOM 743 C CA . ASN A 1 91 ? 13.505 -8.699 -16.574 1.00 82.81 91 ASN A CA 1
ATOM 744 C C . ASN A 1 91 ? 12.082 -8.484 -16.050 1.00 82.81 91 ASN A C 1
ATOM 746 O O . ASN A 1 91 ? 11.401 -9.466 -15.755 1.00 82.81 91 ASN A O 1
ATOM 750 N N . GLU A 1 92 ? 11.608 -7.237 -15.963 1.00 83.69 92 GLU A N 1
ATOM 751 C CA . GLU A 1 92 ? 10.246 -6.946 -15.532 1.00 83.69 92 GLU A CA 1
ATOM 752 C C . GLU A 1 92 ? 9.229 -7.656 -16.436 1.00 83.69 92 GLU A C 1
ATOM 754 O O . GLU A 1 92 ? 9.314 -7.627 -17.669 1.00 83.69 92 GLU A O 1
ATOM 759 N N . THR A 1 93 ? 8.269 -8.330 -15.811 1.00 80.56 93 THR A N 1
ATOM 760 C CA . THR A 1 93 ? 7.228 -9.107 -16.499 1.00 80.56 93 THR A CA 1
ATOM 761 C C . THR A 1 93 ? 5.836 -8.523 -16.290 1.00 80.56 93 THR A C 1
ATOM 763 O O . THR A 1 93 ? 4.915 -8.847 -17.041 1.00 80.56 93 THR A O 1
ATOM 766 N N . GLY A 1 94 ? 5.672 -7.655 -15.291 1.00 85.25 94 GLY A N 1
ATOM 767 C CA . GLY A 1 94 ? 4.447 -6.925 -15.022 1.00 85.25 94 GLY A CA 1
ATOM 768 C C . GLY A 1 94 ? 4.290 -5.659 -15.864 1.00 85.25 94 GLY A C 1
ATOM 769 O O . GLY A 1 94 ? 5.180 -5.222 -16.591 1.00 85.25 94 GLY A O 1
ATOM 770 N N . SER A 1 95 ? 3.116 -5.052 -15.729 1.00 92.06 95 SER A N 1
ATOM 771 C CA . SER A 1 95 ? 2.832 -3.714 -16.242 1.00 92.06 95 SER A CA 1
ATOM 772 C C . SER A 1 95 ? 3.254 -2.682 -15.203 1.00 92.06 95 SER A C 1
ATOM 774 O O . SER A 1 95 ? 2.761 -2.722 -14.073 1.00 92.06 95 SER A O 1
ATOM 776 N N . ARG A 1 96 ? 4.126 -1.742 -15.581 1.00 95.50 96 ARG A N 1
ATOM 777 C CA . ARG A 1 96 ? 4.407 -0.565 -14.751 1.00 95.50 96 ARG A CA 1
ATOM 778 C C . ARG A 1 96 ? 3.259 0.418 -14.884 1.00 95.50 96 ARG A C 1
ATOM 780 O O . ARG A 1 96 ? 2.821 0.698 -15.996 1.00 95.50 96 ARG A O 1
ATOM 787 N N . ILE A 1 97 ? 2.796 0.941 -13.761 1.00 95.62 97 ILE A N 1
ATOM 788 C CA . ILE A 1 97 ? 1.677 1.871 -13.677 1.00 95.62 97 ILE A CA 1
ATOM 789 C C . ILE A 1 97 ? 2.220 3.238 -13.273 1.00 95.62 97 ILE A C 1
ATOM 791 O O . ILE A 1 97 ? 3.003 3.342 -12.329 1.00 95.62 97 ILE A O 1
ATOM 795 N N . PHE A 1 98 ? 1.781 4.276 -13.981 1.00 95.00 98 PHE A N 1
ATOM 796 C CA . PHE A 1 98 ? 2.057 5.671 -13.661 1.00 95.00 98 PHE A CA 1
ATOM 797 C C . PHE A 1 98 ? 0.760 6.331 -13.204 1.00 95.00 98 PHE A C 1
ATOM 799 O O . PHE A 1 98 ? -0.182 6.477 -13.990 1.00 95.00 98 PHE A O 1
ATOM 806 N N . VAL A 1 99 ? 0.700 6.705 -11.927 1.00 91.44 99 VAL A N 1
ATOM 807 C CA . VAL A 1 99 ? -0.498 7.297 -11.305 1.00 91.44 99 VAL A CA 1
ATOM 808 C C . VAL A 1 99 ? -0.314 8.766 -10.979 1.00 91.44 99 VAL A C 1
ATOM 810 O O . VAL A 1 99 ? 0.759 9.178 -10.544 1.00 91.44 99 VAL A O 1
ATOM 813 N N . GLY A 1 100 ? -1.390 9.534 -11.140 1.00 89.19 100 GLY A N 1
ATOM 814 C CA . GLY A 1 100 ? -1.467 10.911 -10.660 1.00 89.19 100 GLY A CA 1
ATOM 815 C C . GLY A 1 100 ? -1.547 11.015 -9.138 1.00 89.19 100 GLY A C 1
ATOM 816 O O . GLY A 1 100 ? -1.686 10.019 -8.428 1.00 89.19 100 GLY A O 1
ATOM 817 N N . GLU A 1 101 ? -1.518 12.250 -8.635 1.00 84.88 101 GLU A N 1
ATOM 818 C CA . GLU A 1 101 ? -1.708 12.561 -7.207 1.00 84.88 101 GLU A CA 1
ATOM 819 C C . GLU A 1 101 ? -3.071 12.099 -6.666 1.00 84.88 101 GLU A C 1
ATOM 821 O O . GLU A 1 101 ? -3.222 11.831 -5.477 1.00 84.88 101 GLU A O 1
ATOM 826 N N . ASP A 1 102 ? -4.070 11.988 -7.540 1.00 83.88 102 ASP A N 1
ATOM 827 C CA . ASP A 1 102 ? -5.400 11.460 -7.235 1.00 83.88 102 ASP A CA 1
ATOM 828 C C . ASP A 1 102 ? -5.459 9.921 -7.244 1.00 83.88 102 ASP A C 1
ATOM 830 O O . ASP A 1 102 ? -6.537 9.344 -7.086 1.00 83.88 102 ASP A O 1
ATOM 834 N N . ASN A 1 103 ? -4.306 9.264 -7.419 1.00 84.31 103 ASN A N 1
ATOM 835 C CA . ASN A 1 103 ? -4.129 7.821 -7.557 1.00 84.31 103 ASN A CA 1
ATOM 836 C C . ASN A 1 103 ? -4.859 7.211 -8.773 1.00 84.31 103 ASN A C 1
ATOM 838 O O . ASN A 1 103 ? -5.000 5.989 -8.859 1.00 84.31 103 ASN A O 1
ATOM 842 N N . ASN A 1 104 ? -5.289 8.027 -9.741 1.00 87.81 104 ASN A N 1
ATOM 843 C CA . ASN A 1 104 ? -5.828 7.515 -10.995 1.00 87.81 104 ASN A CA 1
ATOM 844 C C . ASN A 1 104 ? -4.676 7.114 -11.935 1.00 87.81 104 ASN A C 1
ATOM 846 O O . ASN A 1 104 ? -3.744 7.905 -12.131 1.00 87.81 104 ASN A O 1
ATOM 850 N N . PRO A 1 105 ? -4.710 5.907 -12.533 1.00 91.50 105 PRO A N 1
ATOM 851 C CA . PRO A 1 105 ? -3.750 5.520 -13.559 1.00 91.50 105 PRO A CA 1
ATOM 852 C C . PRO A 1 105 ? -3.860 6.434 -14.777 1.00 91.50 105 PRO A C 1
ATOM 854 O O . PRO A 1 105 ? -4.943 6.623 -15.329 1.00 91.50 105 PRO A O 1
ATOM 857 N N . VAL A 1 106 ? -2.728 6.986 -15.202 1.00 92.88 106 VAL A N 1
ATOM 858 C CA . VAL A 1 106 ? -2.643 7.858 -16.381 1.00 92.88 106 VAL A CA 1
ATOM 859 C C . VAL A 1 106 ? -2.025 7.111 -17.554 1.00 92.88 106 VAL A C 1
ATOM 861 O O . VAL A 1 106 ? -2.498 7.228 -18.682 1.00 92.88 106 VAL A O 1
ATOM 864 N N . ALA A 1 107 ? -0.983 6.325 -17.288 1.00 94.94 107 ALA A N 1
ATOM 865 C CA . ALA A 1 107 ? -0.284 5.553 -18.300 1.00 94.94 107 ALA A CA 1
ATOM 866 C C . ALA A 1 107 ? 0.216 4.231 -17.724 1.00 94.94 107 ALA A C 1
ATOM 868 O O . ALA A 1 107 ? 0.457 4.097 -16.521 1.00 94.94 107 ALA A O 1
ATOM 869 N N . PHE A 1 108 ? 0.424 3.276 -18.616 1.00 96.31 108 PHE A N 1
ATOM 870 C CA . PHE A 1 108 ? 1.014 1.984 -18.322 1.00 96.31 108 PHE A CA 1
ATOM 871 C C . PHE A 1 108 ? 2.191 1.769 -19.262 1.00 96.31 108 PHE A C 1
ATOM 873 O O . PHE A 1 108 ? 2.063 2.005 -20.461 1.00 96.31 108 PHE A O 1
ATOM 880 N N . LEU A 1 109 ? 3.323 1.303 -18.743 1.00 96.12 109 LEU A N 1
ATOM 881 C CA . LEU A 1 109 ? 4.410 0.773 -19.561 1.00 96.12 109 LEU A CA 1
ATOM 882 C C . LEU A 1 109 ? 4.322 -0.752 -19.535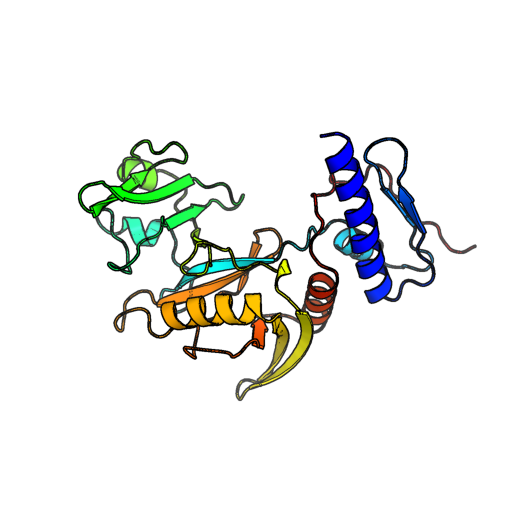 1.00 96.12 109 LEU A C 1
ATOM 884 O O . LEU A 1 109 ? 4.357 -1.379 -18.471 1.00 96.12 109 LEU A O 1
ATOM 888 N N . VAL A 1 110 ? 4.165 -1.340 -20.717 1.00 95.88 110 VAL A N 1
ATOM 889 C CA . VAL A 1 110 ? 3.949 -2.779 -20.923 1.00 95.88 110 VAL A CA 1
ATOM 890 C C . VAL A 1 110 ? 4.852 -3.297 -22.035 1.00 95.88 110 VAL A C 1
ATOM 892 O O . VAL A 1 110 ? 5.357 -2.511 -22.830 1.00 95.88 110 VAL A O 1
ATOM 895 N N . LYS A 1 111 ? 5.050 -4.615 -22.113 1.00 94.25 111 LYS A N 1
ATOM 896 C CA . LYS A 1 111 ? 5.701 -5.263 -23.260 1.00 94.25 111 LYS A CA 1
ATOM 897 C C . LYS A 1 111 ? 4.644 -5.670 -24.290 1.00 94.25 111 LYS A C 1
ATOM 899 O O . LYS A 1 111 ? 3.641 -6.281 -23.922 1.00 94.25 111 LYS A O 1
ATOM 904 N N . ASP A 1 112 ? 4.859 -5.323 -25.556 1.00 93.12 112 ASP A N 1
ATOM 905 C CA . ASP A 1 112 ? 4.016 -5.762 -26.674 1.00 93.12 112 ASP A CA 1
ATOM 906 C C . ASP A 1 112 ? 4.207 -7.264 -26.991 1.00 93.12 112 ASP A C 1
ATOM 908 O O . ASP A 1 112 ? 4.990 -7.962 -26.342 1.00 93.12 112 ASP A O 1
ATOM 912 N N . GLU A 1 113 ? 3.509 -7.787 -28.008 1.00 91.62 113 GLU A N 1
ATOM 913 C CA . GLU A 1 113 ? 3.649 -9.194 -28.439 1.00 91.62 113 GLU A CA 1
ATOM 914 C C . GLU A 1 113 ? 5.083 -9.566 -28.864 1.00 91.62 113 GLU A C 1
ATOM 916 O O . GLU A 1 113 ? 5.462 -10.738 -28.819 1.00 91.62 113 GLU A O 1
ATOM 921 N N . GLY A 1 114 ? 5.883 -8.581 -29.280 1.00 91.69 114 GLY A N 1
ATOM 922 C CA . GLY A 1 114 ? 7.293 -8.732 -29.629 1.00 91.69 114 GLY A CA 1
ATOM 923 C C . GLY A 1 114 ? 8.250 -8.559 -28.446 1.00 91.69 114 GLY A C 1
ATOM 924 O O . GLY A 1 114 ? 9.458 -8.710 -28.632 1.00 91.69 114 GLY A O 1
ATOM 925 N N . GLY A 1 115 ? 7.741 -8.260 -27.248 1.00 90.69 115 GLY A N 1
ATOM 926 C CA . GLY A 1 115 ? 8.535 -7.975 -26.055 1.00 90.69 115 GLY A CA 1
ATOM 927 C C . GLY A 1 115 ? 9.052 -6.535 -25.964 1.00 90.69 115 GLY A C 1
ATOM 928 O O . GLY A 1 115 ? 9.816 -6.237 -25.043 1.00 90.69 115 GLY A O 1
ATOM 929 N N . ASN A 1 116 ? 8.663 -5.645 -26.882 1.00 92.88 116 ASN A N 1
ATOM 930 C CA . ASN A 1 116 ? 9.116 -4.256 -26.891 1.00 92.88 116 ASN A CA 1
ATOM 931 C C . ASN A 1 116 ? 8.310 -3.426 -25.884 1.00 92.88 116 ASN A C 1
ATOM 933 O O . ASN A 1 116 ? 7.080 -3.537 -25.864 1.00 92.88 116 ASN A O 1
ATOM 937 N N . PRO A 1 117 ? 8.955 -2.574 -25.071 1.00 95.00 117 PRO A N 1
ATOM 938 C CA . PRO A 1 117 ? 8.233 -1.700 -24.161 1.00 95.00 117 PRO A CA 1
ATOM 939 C C . PRO A 1 117 ? 7.446 -0.623 -24.924 1.00 95.00 117 PRO A C 1
ATOM 941 O O . PRO A 1 117 ? 7.971 0.023 -25.832 1.00 95.00 117 PRO A O 1
ATOM 944 N N . ILE A 1 118 ? 6.188 -0.417 -24.541 1.00 95.31 118 ILE A N 1
ATOM 945 C CA . ILE A 1 118 ? 5.277 0.586 -25.104 1.00 95.31 118 ILE A CA 1
ATOM 946 C C . ILE A 1 118 ? 4.459 1.249 -23.993 1.00 95.31 118 ILE A C 1
ATOM 948 O O . ILE A 1 118 ? 4.110 0.601 -23.003 1.00 95.31 118 ILE A O 1
ATOM 952 N N . TYR A 1 119 ? 4.123 2.528 -24.171 1.00 95.62 119 TYR A N 1
ATOM 953 C CA . TYR A 1 119 ? 3.160 3.212 -23.309 1.00 95.62 119 TYR A CA 1
ATOM 954 C C . TYR A 1 119 ? 1.742 3.020 -23.832 1.00 95.62 119 TYR A C 1
ATOM 956 O O . TYR A 1 119 ? 1.485 3.200 -25.025 1.00 95.62 119 TYR A O 1
ATOM 964 N N . VAL A 1 120 ? 0.819 2.688 -22.934 1.00 96.12 120 VAL A N 1
ATOM 965 C CA . VAL A 1 120 ? -0.605 2.539 -23.237 1.00 96.12 120 VAL A CA 1
ATOM 966 C C . VAL A 1 120 ? -1.485 3.204 -22.180 1.00 96.12 120 VAL A C 1
ATOM 968 O O . VAL A 1 120 ? -1.062 3.401 -21.040 1.00 96.12 120 VAL A O 1
ATOM 971 N N . ASP A 1 121 ? -2.714 3.550 -22.558 1.00 94.81 121 ASP A N 1
ATOM 972 C CA . ASP A 1 121 ? -3.762 3.978 -21.631 1.00 94.81 121 ASP A CA 1
ATOM 973 C C . ASP A 1 121 ? -4.403 2.774 -20.912 1.00 94.81 121 ASP A C 1
ATOM 975 O O . ASP A 1 121 ? -4.094 1.614 -21.190 1.00 94.81 121 ASP A O 1
ATOM 979 N N . GLU A 1 122 ? -5.340 3.033 -19.997 1.00 92.94 122 GLU A N 1
ATOM 980 C CA . GLU A 1 122 ? -6.076 1.987 -19.261 1.00 92.94 122 GLU A CA 1
ATOM 981 C C . GLU A 1 122 ? -6.836 1.009 -20.180 1.00 92.94 122 GLU A C 1
ATOM 983 O O . GLU A 1 122 ? -7.105 -0.134 -19.812 1.00 92.94 122 GLU A O 1
ATOM 988 N N . LYS A 1 123 ? -7.179 1.434 -21.401 1.00 94.38 123 LYS A N 1
ATOM 989 C CA . LYS A 1 123 ? -7.873 0.611 -22.401 1.00 94.38 123 LYS A CA 1
ATOM 990 C C . LYS A 1 123 ? -6.902 -0.137 -23.319 1.00 94.38 123 LYS A C 1
ATOM 992 O O . LYS A 1 123 ? -7.364 -0.870 -24.195 1.00 94.38 123 LYS A O 1
ATOM 997 N N . GLY A 1 124 ? -5.593 0.034 -23.135 1.00 94.44 124 GLY A N 1
ATOM 998 C CA . GLY A 1 124 ? -4.548 -0.565 -23.961 1.00 94.44 124 GLY A CA 1
ATOM 999 C C . GLY A 1 124 ? -4.267 0.181 -25.269 1.00 94.44 124 GLY A C 1
ATOM 1000 O O . GLY A 1 124 ? -3.593 -0.370 -26.139 1.00 94.44 124 GLY A O 1
ATOM 1001 N N . ASN A 1 125 ? -4.773 1.405 -25.452 1.00 95.94 125 ASN A N 1
ATOM 1002 C CA . ASN A 1 125 ? -4.437 2.214 -26.625 1.00 95.94 125 ASN A CA 1
ATOM 1003 C C . ASN A 1 125 ? -3.040 2.810 -26.459 1.00 95.94 125 ASN A C 1
ATOM 1005 O O . ASN A 1 125 ? -2.717 3.308 -25.387 1.00 95.94 125 ASN A O 1
ATOM 1009 N N . LEU A 1 126 ? -2.240 2.808 -27.527 1.00 96.25 126 LEU A N 1
ATOM 1010 C CA . LEU A 1 126 ? -0.904 3.408 -27.525 1.00 96.25 126 LEU A CA 1
ATOM 1011 C C . LEU A 1 126 ? -0.959 4.899 -27.168 1.00 96.25 126 LEU A C 1
ATOM 1013 O O . LEU A 1 126 ? -1.763 5.637 -27.740 1.00 96.25 126 LEU A O 1
ATOM 1017 N N . ILE A 1 127 ? -0.061 5.327 -26.281 1.00 93.38 127 ILE A N 1
ATOM 1018 C CA . ILE A 1 127 ? 0.180 6.736 -25.959 1.00 93.38 127 ILE A CA 1
ATOM 1019 C C . ILE A 1 127 ? 1.525 7.146 -26.561 1.00 93.38 127 ILE A C 1
ATOM 1021 O O . ILE A 1 127 ? 2.532 6.456 -26.389 1.00 93.38 127 ILE A O 1
ATOM 1025 N N . ASP A 1 128 ? 1.548 8.277 -27.265 1.00 90.56 128 ASP A N 1
ATOM 1026 C CA . ASP A 1 128 ? 2.789 8.850 -27.783 1.00 90.56 128 ASP A CA 1
ATOM 1027 C C . ASP A 1 128 ? 3.627 9.444 -26.636 1.00 90.56 128 ASP A C 1
ATOM 1029 O O . ASP A 1 128 ? 3.115 10.139 -25.754 1.00 90.56 128 ASP A O 1
ATOM 1033 N N . ILE A 1 129 ? 4.939 9.207 -26.653 1.00 89.00 129 ILE A N 1
ATOM 1034 C CA . ILE A 1 129 ? 5.863 9.740 -25.646 1.00 89.00 129 ILE A CA 1
ATOM 1035 C C . ILE A 1 129 ? 5.835 11.276 -25.590 1.00 89.00 129 ILE A C 1
ATOM 1037 O O . ILE A 1 129 ? 5.979 11.865 -24.518 1.00 89.00 129 ILE A O 1
ATOM 1041 N N . GLU A 1 130 ? 5.609 11.942 -26.724 1.00 88.44 130 GLU A N 1
ATOM 1042 C CA . GLU A 1 130 ? 5.530 13.401 -26.794 1.00 88.44 130 GLU A CA 1
ATOM 1043 C C . GLU A 1 130 ? 4.239 13.943 -26.165 1.00 88.44 130 GLU A C 1
ATOM 1045 O O . GLU A 1 130 ? 4.230 15.078 -25.687 1.00 88.44 130 GLU A O 1
ATOM 1050 N N . GLU A 1 131 ? 3.170 13.143 -26.112 1.00 88.88 131 GLU A N 1
ATOM 1051 C CA . GLU A 1 131 ? 1.950 13.472 -25.365 1.00 88.88 131 GLU A CA 1
ATOM 1052 C C . GLU A 1 131 ? 2.206 13.385 -23.855 1.00 88.88 131 GLU A C 1
ATOM 1054 O O . GLU A 1 131 ? 1.875 14.316 -23.116 1.00 88.88 131 GLU A O 1
ATOM 1059 N N . LEU A 1 132 ? 2.892 12.329 -23.401 1.00 88.12 132 LEU A N 1
ATOM 1060 C CA . LEU A 1 132 ? 3.265 12.163 -21.991 1.00 88.12 132 LEU A CA 1
ATOM 1061 C C . LEU A 1 132 ? 4.189 13.283 -21.496 1.00 88.12 132 LEU A C 1
ATOM 1063 O O . LEU A 1 132 ? 3.999 13.793 -20.393 1.00 88.12 132 LEU A O 1
ATOM 1067 N N . LYS A 1 133 ? 5.145 13.722 -22.325 1.00 86.06 133 LYS A N 1
ATOM 1068 C CA . LYS A 1 133 ? 6.045 14.845 -22.002 1.00 86.06 133 LYS A CA 1
ATOM 1069 C C . LYS A 1 133 ? 5.326 16.189 -21.856 1.00 86.06 133 LYS A C 1
ATOM 1071 O O . LYS A 1 133 ? 5.843 17.078 -21.184 1.00 86.06 133 LYS A O 1
ATOM 1076 N N . GLN A 1 134 ? 4.172 16.363 -22.502 1.00 83.19 134 GLN A N 1
ATOM 1077 C CA . GLN A 1 134 ? 3.373 17.592 -22.415 1.00 83.19 134 GLN A CA 1
ATOM 1078 C C . GLN A 1 134 ? 2.437 17.610 -21.195 1.00 83.19 134 GLN A C 1
ATOM 1080 O O . GLN A 1 134 ? 1.946 18.680 -20.826 1.00 83.19 134 GLN A O 1
ATOM 1085 N N . GLY A 1 135 ? 2.175 16.448 -20.588 1.00 77.00 135 GLY A N 1
ATOM 1086 C CA . GLY A 1 135 ? 1.303 16.287 -19.426 1.00 77.00 135 GLY A CA 1
ATOM 1087 C C . GLY A 1 135 ? 1.998 16.485 -18.074 1.00 77.00 135 GLY A C 1
ATOM 1088 O O . GLY A 1 135 ? 3.134 16.948 -17.975 1.00 77.00 135 GLY A O 1
ATOM 1089 N N . SER A 1 136 ? 1.293 16.121 -16.999 1.00 68.00 136 SER A N 1
ATOM 1090 C CA . SER A 1 136 ? 1.873 16.064 -15.653 1.00 68.00 136 SER A CA 1
ATOM 1091 C C . SER A 1 136 ? 2.864 14.906 -15.569 1.00 68.00 136 SER A C 1
ATOM 1093 O O . SER A 1 136 ? 2.473 13.755 -15.706 1.00 68.00 136 SER A O 1
ATOM 1095 N N . ILE A 1 137 ? 4.135 15.212 -15.313 1.00 69.69 137 ILE A N 1
ATOM 1096 C CA . ILE A 1 137 ? 5.226 14.225 -15.225 1.00 69.69 137 ILE A CA 1
ATOM 1097 C C . ILE A 1 137 ? 5.481 13.703 -13.801 1.00 69.69 137 ILE A C 1
ATOM 1099 O O . ILE A 1 137 ? 6.267 12.777 -13.617 1.00 69.69 137 ILE A O 1
ATOM 1103 N N . GLN A 1 138 ? 4.796 14.262 -12.797 1.00 83.44 138 GLN A N 1
ATOM 1104 C CA . GLN A 1 138 ? 4.813 13.782 -11.408 1.00 83.44 138 GLN A CA 1
ATOM 1105 C C . GLN A 1 138 ? 3.862 12.594 -11.238 1.00 83.44 138 GLN A C 1
ATOM 1107 O O . GLN A 1 138 ? 2.931 12.624 -10.437 1.00 83.44 138 GLN A O 1
ATOM 1112 N N . LEU A 1 139 ? 4.070 11.563 -12.053 1.00 89.38 139 LEU A N 1
ATOM 1113 C CA . LEU A 1 139 ? 3.302 10.332 -11.971 1.00 89.38 139 LEU A CA 1
ATOM 1114 C C . LEU A 1 139 ? 4.161 9.265 -11.318 1.00 89.38 139 LEU A C 1
ATOM 1116 O O . LEU A 1 139 ? 5.190 8.879 -11.878 1.00 89.38 139 LEU A O 1
ATOM 1120 N N . LEU A 1 140 ? 3.771 8.837 -10.119 1.00 92.19 140 LEU A N 1
ATOM 1121 C CA . LEU A 1 140 ? 4.541 7.859 -9.362 1.00 92.19 140 LEU A CA 1
ATOM 1122 C C . LEU A 1 140 ? 4.535 6.529 -10.116 1.00 92.19 140 LEU A C 1
ATOM 1124 O O . LEU A 1 140 ? 3.471 6.055 -10.523 1.00 92.19 140 LEU A O 1
ATOM 1128 N N . SER A 1 141 ? 5.717 5.941 -10.280 1.00 94.00 141 SER A N 1
ATOM 1129 C CA . SER A 1 141 ? 5.912 4.671 -10.975 1.00 94.00 141 SER A CA 1
ATOM 1130 C C . SER A 1 141 ? 5.862 3.503 -9.994 1.00 94.00 141 SER A C 1
ATOM 1132 O O . SER A 1 141 ? 6.608 3.481 -9.011 1.00 94.00 141 SER A O 1
ATOM 1134 N N . TRP A 1 142 ? 4.999 2.517 -10.243 1.00 94.69 142 TRP A N 1
ATOM 1135 C CA . TRP A 1 142 ? 4.916 1.320 -9.402 1.00 94.69 142 TRP A CA 1
ATOM 1136 C C . TRP A 1 142 ? 4.308 0.106 -10.115 1.00 94.69 142 TRP A C 1
ATOM 1138 O O . TRP A 1 142 ? 3.742 0.207 -11.202 1.00 94.69 142 TRP A O 1
ATOM 1148 N N . ILE A 1 143 ? 4.438 -1.065 -9.490 1.00 93.88 143 ILE A N 1
ATOM 1149 C CA . ILE A 1 143 ? 3.768 -2.327 -9.856 1.00 93.88 143 ILE A CA 1
ATOM 1150 C C . ILE A 1 143 ? 3.084 -2.874 -8.599 1.00 93.88 143 ILE A C 1
ATOM 1152 O O . ILE A 1 143 ? 3.637 -2.707 -7.512 1.00 93.88 143 ILE A O 1
ATOM 1156 N N . PRO A 1 144 ? 1.887 -3.487 -8.674 1.00 94.38 144 PRO A N 1
ATOM 1157 C CA . PRO A 1 144 ? 1.293 -4.118 -7.499 1.00 94.38 144 PRO A CA 1
ATOM 1158 C C . PRO A 1 144 ? 2.240 -5.169 -6.905 1.00 94.38 144 PRO A C 1
ATOM 1160 O O . PRO A 1 144 ? 2.734 -6.024 -7.643 1.00 94.38 144 PRO A O 1
ATOM 1163 N N . ALA A 1 145 ? 2.465 -5.141 -5.590 1.00 95.44 145 ALA A N 1
ATOM 1164 C CA . ALA A 1 145 ? 3.271 -6.169 -4.941 1.00 95.44 145 ALA A CA 1
ATOM 1165 C C . ALA A 1 145 ? 2.448 -7.456 -4.820 1.00 95.44 145 ALA A C 1
ATOM 1167 O O . ALA A 1 145 ? 1.384 -7.473 -4.194 1.00 95.44 145 ALA A O 1
ATOM 1168 N N . ARG A 1 146 ? 2.921 -8.526 -5.457 1.00 95.62 146 ARG A N 1
ATOM 1169 C CA . ARG A 1 146 ? 2.215 -9.810 -5.540 1.00 95.62 146 ARG A CA 1
ATOM 1170 C C . ARG A 1 146 ? 3.168 -10.996 -5.565 1.00 95.62 146 ARG A C 1
ATOM 1172 O O . ARG A 1 146 ? 4.342 -10.838 -5.904 1.00 95.62 146 ARG A O 1
ATOM 1179 N N . ASP A 1 147 ? 2.657 -12.166 -5.215 1.00 94.88 147 ASP A N 1
ATOM 1180 C CA . ASP A 1 147 ? 3.370 -13.428 -5.424 1.00 94.88 147 ASP A CA 1
ATOM 1181 C C . ASP A 1 147 ? 3.422 -13.819 -6.915 1.00 94.88 147 ASP A C 1
ATOM 1183 O O . ASP A 1 147 ? 2.873 -13.133 -7.789 1.00 94.88 147 ASP A O 1
ATOM 1187 N N . ASP A 1 148 ? 4.100 -14.928 -7.207 1.00 90.62 148 ASP A N 1
ATOM 1188 C CA . ASP A 1 148 ? 4.245 -15.454 -8.569 1.00 90.62 148 ASP A CA 1
ATOM 1189 C C . ASP A 1 148 ? 2.908 -15.938 -9.177 1.00 90.62 148 ASP A C 1
ATOM 1191 O O . ASP A 1 148 ? 2.765 -15.982 -10.402 1.00 90.62 148 ASP A O 1
ATOM 1195 N N . ASP A 1 149 ? 1.912 -16.249 -8.338 1.00 92.81 149 ASP A N 1
ATOM 1196 C CA . ASP A 1 149 ? 0.563 -16.671 -8.744 1.00 92.81 149 ASP A CA 1
ATOM 1197 C C . ASP A 1 149 ? -0.393 -15.477 -8.970 1.00 92.81 149 ASP A C 1
ATOM 1199 O O . ASP A 1 149 ? -1.486 -15.629 -9.529 1.00 92.81 149 ASP A O 1
ATOM 1203 N N . GLY A 1 150 ? 0.032 -14.265 -8.604 1.00 92.19 150 GLY A N 1
ATOM 1204 C CA . GLY A 1 150 ? -0.691 -13.015 -8.809 1.00 92.19 150 GLY A CA 1
ATOM 1205 C C . GLY A 1 150 ? -1.531 -12.536 -7.620 1.00 92.19 150 GLY A C 1
ATOM 1206 O O . GLY A 1 150 ? -2.295 -11.583 -7.785 1.00 92.19 150 GLY A O 1
ATOM 1207 N N . THR A 1 151 ? -1.392 -13.146 -6.445 1.00 95.88 151 THR A N 1
ATOM 1208 C CA . THR A 1 151 ? -2.036 -12.729 -5.193 1.00 95.88 151 THR A CA 1
ATOM 1209 C C . THR A 1 151 ? -1.380 -11.460 -4.661 1.00 95.88 151 THR A C 1
ATOM 1211 O O . THR A 1 151 ? -0.181 -11.440 -4.387 1.00 95.88 151 THR A O 1
ATOM 1214 N N . TYR A 1 152 ? -2.156 -10.385 -4.505 1.00 96.25 152 TYR A N 1
ATOM 1215 C CA . TYR A 1 152 ? -1.648 -9.113 -3.991 1.00 96.25 152 TYR A CA 1
ATOM 1216 C C . TYR A 1 152 ? -1.352 -9.186 -2.496 1.00 96.25 152 TYR A C 1
ATOM 1218 O O . TYR A 1 152 ? -2.186 -9.648 -1.721 1.00 96.25 152 TYR A O 1
ATOM 1226 N N . LEU A 1 153 ? -0.211 -8.642 -2.077 1.00 96.88 153 LEU A N 1
ATOM 1227 C CA . LEU A 1 153 ? 0.067 -8.429 -0.663 1.00 96.88 153 LEU A CA 1
ATOM 1228 C C . LEU A 1 153 ? -0.702 -7.195 -0.174 1.00 96.88 153 LEU A C 1
ATOM 1230 O O . LEU A 1 153 ? -0.470 -6.072 -0.626 1.00 96.88 153 LEU A O 1
ATOM 1234 N N . THR A 1 154 ? -1.612 -7.403 0.772 1.00 96.44 154 THR A N 1
ATOM 1235 C CA . THR A 1 154 ? -2.413 -6.343 1.397 1.00 96.44 154 THR A CA 1
ATOM 1236 C C . THR A 1 154 ? -2.411 -6.477 2.921 1.00 96.44 154 THR A C 1
ATOM 1238 O O . THR A 1 154 ? -1.922 -7.461 3.484 1.00 96.44 154 THR A O 1
ATOM 1241 N N . GLY A 1 155 ? -2.996 -5.497 3.611 1.00 94.88 155 GLY A N 1
ATOM 1242 C CA . GLY A 1 155 ? -3.188 -5.538 5.061 1.00 94.88 155 GLY A CA 1
ATOM 1243 C C . GLY A 1 155 ? -4.046 -6.699 5.571 1.00 94.88 155 GLY A C 1
ATOM 1244 O O . GLY A 1 155 ? -4.003 -6.984 6.764 1.00 94.88 155 GLY A O 1
ATOM 1245 N N . GLU A 1 156 ? -4.796 -7.402 4.714 1.00 94.62 156 GLU A N 1
ATOM 1246 C CA . GLU A 1 156 ? -5.592 -8.569 5.132 1.00 94.62 156 GLU A CA 1
ATOM 1247 C C . GLU A 1 156 ? -4.728 -9.749 5.604 1.00 94.62 156 GLU A C 1
ATOM 1249 O O . GLU A 1 156 ? -5.195 -10.606 6.357 1.00 94.62 156 GLU A O 1
ATOM 1254 N N . PHE A 1 157 ? -3.460 -9.773 5.186 1.00 96.56 157 PHE A N 1
ATOM 1255 C CA . PHE A 1 157 ? -2.495 -10.793 5.572 1.00 96.56 157 PHE A CA 1
ATOM 1256 C C . PHE A 1 157 ? -1.761 -10.482 6.879 1.00 96.56 157 PHE A C 1
ATOM 1258 O O . PHE A 1 157 ? -0.978 -11.312 7.348 1.00 96.56 157 PHE A O 1
ATOM 1265 N N . LEU A 1 158 ? -1.993 -9.315 7.487 1.00 96.75 158 LEU A N 1
ATOM 1266 C CA . LEU A 1 158 ? -1.417 -8.994 8.787 1.00 96.75 158 LEU A CA 1
ATOM 1267 C C . LEU A 1 158 ? -2.048 -9.871 9.873 1.00 96.75 158 LEU A C 1
ATOM 1269 O O . LEU A 1 158 ? -3.261 -9.880 10.069 1.00 96.75 158 LEU A O 1
ATOM 1273 N N . ALA A 1 159 ? -1.205 -10.588 10.612 1.00 96.69 159 ALA A N 1
ATOM 1274 C CA . ALA A 1 159 ? -1.590 -11.238 11.858 1.00 96.69 159 ALA A CA 1
ATOM 1275 C C . ALA A 1 159 ? -1.505 -10.264 13.041 1.00 96.69 159 ALA A C 1
ATOM 1277 O O . ALA A 1 159 ? -2.272 -10.392 13.998 1.00 96.69 159 ALA A O 1
ATOM 1278 N N . LYS A 1 160 ? -0.570 -9.306 12.984 1.00 97.00 160 LYS A N 1
ATOM 1279 C CA . LYS A 1 160 ? -0.325 -8.338 14.055 1.00 97.00 160 LYS A CA 1
ATOM 1280 C C . LYS A 1 160 ? 0.358 -7.077 13.531 1.00 97.00 160 LYS A C 1
ATOM 1282 O O . LYS A 1 160 ? 1.176 -7.151 12.615 1.00 97.00 160 LYS A O 1
ATOM 1287 N N . ALA A 1 161 ? 0.085 -5.947 14.176 1.00 96.81 161 ALA A N 1
ATOM 1288 C CA . ALA A 1 161 ? 0.844 -4.712 14.019 1.00 96.81 161 ALA A CA 1
ATOM 1289 C C . ALA A 1 161 ? 1.055 -4.075 15.397 1.00 96.81 161 ALA A C 1
ATOM 1291 O O . ALA A 1 161 ? 0.109 -3.947 16.171 1.00 96.81 161 ALA A O 1
ATOM 1292 N N . VAL A 1 162 ? 2.286 -3.699 15.733 1.00 96.31 162 VAL A N 1
ATOM 1293 C CA . VAL A 1 162 ? 2.615 -3.138 17.048 1.00 96.31 162 VAL A CA 1
ATOM 1294 C C . VAL A 1 162 ? 3.518 -1.919 16.930 1.00 96.31 162 VAL A C 1
ATOM 1296 O O . VAL A 1 162 ? 4.414 -1.903 16.085 1.00 96.31 162 VAL A O 1
ATOM 1299 N N . PRO A 1 163 ? 3.326 -0.905 17.789 1.00 96.06 163 PRO A N 1
ATOM 1300 C CA . PRO A 1 163 ? 4.284 0.176 17.903 1.00 96.06 163 PRO A CA 1
ATOM 1301 C C . PRO A 1 163 ? 5.601 -0.370 18.459 1.00 96.06 163 PRO A C 1
ATOM 1303 O O . PRO A 1 163 ? 5.628 -1.118 19.441 1.00 96.06 163 PRO A O 1
ATOM 1306 N N . THR A 1 164 ? 6.702 -0.005 17.819 1.00 95.50 164 THR A N 1
ATOM 1307 C CA . THR A 1 164 ? 8.053 -0.409 18.209 1.00 95.50 164 THR A CA 1
ATOM 1308 C C . THR A 1 164 ? 8.993 0.785 18.143 1.00 95.50 164 THR A C 1
ATOM 1310 O O . THR A 1 164 ? 8.727 1.773 17.460 1.00 95.50 164 THR A O 1
ATOM 1313 N N . VAL A 1 165 ? 10.094 0.703 18.883 1.00 93.12 165 VAL A N 1
ATOM 1314 C CA . VAL A 1 165 ? 11.179 1.679 18.812 1.00 93.12 165 VAL A CA 1
ATOM 1315 C C . VAL A 1 165 ? 12.458 0.907 18.559 1.00 93.12 165 VAL A C 1
ATOM 1317 O O . VAL A 1 165 ? 12.774 -0.023 19.306 1.00 93.12 165 VAL A O 1
ATOM 1320 N N . SER A 1 166 ? 13.170 1.274 17.500 1.00 90.06 166 SER A N 1
ATOM 1321 C CA . SER A 1 166 ? 14.470 0.705 17.175 1.00 90.06 166 SER A CA 1
ATOM 1322 C C . SER A 1 166 ? 15.573 1.673 17.612 1.00 90.06 166 SER A C 1
ATOM 1324 O O . SER A 1 166 ? 15.515 2.875 17.353 1.00 90.06 166 SER A O 1
ATOM 1326 N N . ASP A 1 167 ? 16.588 1.163 18.310 1.00 88.50 167 ASP A N 1
ATOM 1327 C CA . ASP A 1 167 ? 17.760 1.953 18.693 1.00 88.50 167 ASP A CA 1
ATOM 1328 C C . ASP A 1 167 ? 18.790 1.904 17.557 1.00 88.50 167 ASP A C 1
ATOM 1330 O O . ASP A 1 167 ? 19.572 0.953 17.445 1.00 88.50 167 ASP A O 1
ATOM 1334 N N . LYS A 1 168 ? 18.799 2.928 16.697 1.00 84.25 168 LYS A N 1
ATOM 1335 C CA . LYS A 1 168 ? 19.799 3.070 15.628 1.00 84.25 168 LYS A CA 1
ATOM 1336 C C . LYS A 1 168 ? 20.962 3.958 16.089 1.00 84.25 168 LYS A C 1
ATOM 1338 O O . LYS A 1 168 ? 20.790 4.813 16.959 1.00 84.25 168 LYS A O 1
ATOM 1343 N N . PRO A 1 169 ? 22.161 3.840 15.481 1.00 86.88 169 PRO A N 1
ATOM 1344 C CA . PRO A 1 169 ? 23.286 4.738 15.777 1.00 86.88 169 PRO A CA 1
ATOM 1345 C C . PRO A 1 169 ? 22.964 6.228 15.579 1.00 86.88 169 PRO A C 1
ATOM 1347 O O . PRO A 1 169 ? 23.600 7.087 16.184 1.00 86.88 169 PRO A O 1
ATOM 1350 N N . THR A 1 170 ? 21.987 6.530 14.723 1.00 84.50 170 THR A N 1
ATOM 1351 C CA . THR A 1 170 ? 21.488 7.875 14.411 1.00 84.50 170 THR A CA 1
ATOM 1352 C C . THR A 1 170 ? 20.447 8.394 15.407 1.00 84.50 170 THR A C 1
ATOM 1354 O O . THR A 1 170 ? 20.104 9.573 15.350 1.00 84.50 170 THR A O 1
ATOM 1357 N N . GLY A 1 171 ? 19.967 7.551 16.325 1.00 87.12 171 GLY A N 1
ATOM 1358 C CA . GLY A 1 171 ? 18.915 7.865 17.289 1.00 87.12 171 GLY A CA 1
ATOM 1359 C C . GLY A 1 171 ? 17.857 6.765 17.367 1.00 87.12 171 GLY A C 1
ATOM 1360 O O . GLY A 1 171 ? 17.831 5.851 16.547 1.00 87.12 171 GLY A O 1
ATOM 1361 N N . ALA A 1 172 ? 16.987 6.869 18.369 1.00 89.31 172 ALA A N 1
ATOM 1362 C CA . ALA A 1 172 ? 15.801 6.030 18.460 1.00 89.31 172 ALA A CA 1
ATOM 1363 C C . ALA A 1 172 ? 14.809 6.414 17.351 1.00 89.31 172 ALA A C 1
ATOM 1365 O O . ALA A 1 172 ? 14.496 7.598 17.195 1.00 89.31 172 ALA A O 1
ATOM 1366 N N . GLU A 1 173 ? 14.315 5.430 16.607 1.00 91.06 173 GLU A N 1
ATOM 1367 C CA . GLU A 1 173 ? 13.335 5.616 15.536 1.00 91.06 173 GLU A CA 1
ATOM 1368 C C . GLU A 1 173 ? 12.051 4.860 15.881 1.00 91.06 173 GLU A C 1
ATOM 1370 O O . GLU A 1 173 ? 12.092 3.703 16.304 1.00 91.06 173 GLU A O 1
ATOM 1375 N N . ALA A 1 174 ? 10.908 5.535 15.755 1.00 94.69 174 ALA A N 1
ATOM 1376 C CA . ALA A 1 174 ? 9.604 4.933 15.985 1.00 94.69 174 ALA A CA 1
ATOM 1377 C C . ALA A 1 174 ? 9.137 4.235 14.699 1.00 94.69 174 ALA A C 1
ATOM 1379 O O . ALA A 1 174 ? 9.112 4.839 13.629 1.00 94.69 174 ALA A O 1
ATOM 1380 N N . GLU A 1 175 ? 8.747 2.969 14.809 1.00 95.94 175 GLU A N 1
ATOM 1381 C CA . GLU A 1 175 ? 8.418 2.104 13.672 1.00 95.94 175 GLU A CA 1
ATOM 1382 C C . GLU A 1 175 ? 7.202 1.231 14.007 1.00 95.94 175 GLU A C 1
ATOM 1384 O O . GLU A 1 175 ? 6.970 0.899 15.175 1.00 95.94 175 GLU A O 1
ATOM 1389 N N . VAL A 1 176 ? 6.437 0.797 13.002 1.00 97.00 176 VAL A N 1
ATOM 1390 C CA . VAL A 1 176 ? 5.387 -0.218 13.212 1.00 97.00 176 VAL A CA 1
ATOM 1391 C C . VAL A 1 176 ? 5.943 -1.592 12.865 1.00 97.00 176 VAL A C 1
ATOM 1393 O O . VAL A 1 176 ? 6.175 -1.897 11.696 1.00 97.00 176 VAL A O 1
ATOM 1396 N N . GLY A 1 177 ? 6.133 -2.437 13.875 1.00 96.88 177 GLY A N 1
ATOM 1397 C CA . GLY A 1 177 ? 6.465 -3.844 13.679 1.00 96.88 177 GLY A CA 1
ATOM 1398 C C . GLY A 1 177 ? 5.243 -4.612 13.187 1.00 96.88 177 GLY A C 1
ATOM 1399 O O . GLY A 1 177 ? 4.153 -4.457 13.741 1.00 96.88 177 GLY A O 1
ATOM 1400 N N . ILE A 1 178 ? 5.417 -5.442 12.163 1.00 96.69 178 ILE A N 1
ATOM 1401 C CA . ILE A 1 178 ? 4.349 -6.256 11.580 1.00 96.69 178 ILE A CA 1
ATOM 1402 C C . ILE A 1 178 ? 4.693 -7.744 11.645 1.00 96.69 178 ILE A C 1
ATOM 1404 O O . ILE A 1 178 ? 5.837 -8.151 11.435 1.00 96.69 178 ILE A O 1
ATOM 1408 N N . GLU A 1 179 ? 3.677 -8.555 11.924 1.00 98.12 179 GLU A N 1
ATOM 1409 C CA . GLU A 1 179 ? 3.728 -10.010 11.792 1.00 98.12 179 GLU A CA 1
ATOM 1410 C C . GLU A 1 179 ? 2.689 -10.423 10.749 1.00 98.12 179 GLU A C 1
ATOM 1412 O O . GLU A 1 179 ? 1.516 -10.042 10.832 1.00 98.12 179 GLU A O 1
ATOM 1417 N N . TRP A 1 180 ? 3.117 -11.203 9.766 1.00 97.94 180 TRP A N 1
ATOM 1418 C CA . TRP A 1 180 ? 2.249 -11.764 8.742 1.00 97.94 180 TRP A CA 1
ATOM 1419 C C . TRP A 1 180 ? 1.590 -13.049 9.241 1.00 97.94 180 TRP A C 1
ATOM 1421 O O . TRP A 1 180 ? 2.145 -13.788 10.058 1.00 97.94 180 TRP A O 1
ATOM 1431 N N . ASN A 1 181 ? 0.415 -13.367 8.705 1.00 97.75 181 ASN A N 1
ATOM 1432 C CA . ASN A 1 181 ? -0.081 -14.735 8.764 1.00 97.75 181 ASN A CA 1
ATOM 1433 C C . ASN A 1 181 ? 0.787 -15.651 7.868 1.00 97.75 181 ASN A C 1
ATOM 1435 O O . ASN A 1 181 ? 1.666 -15.190 7.138 1.00 97.75 181 ASN A O 1
ATOM 1439 N N . GLN A 1 182 ? 0.554 -16.965 7.922 1.00 97.50 182 GLN A N 1
ATOM 1440 C CA . GLN A 1 182 ? 1.375 -17.933 7.184 1.00 97.50 182 GLN A CA 1
ATOM 1441 C C . GLN A 1 182 ? 1.414 -17.660 5.670 1.00 97.50 182 GLN A C 1
ATOM 1443 O O . GLN A 1 182 ? 2.468 -17.796 5.058 1.00 97.50 182 GLN A O 1
ATOM 1448 N N . GLU A 1 183 ? 0.281 -17.29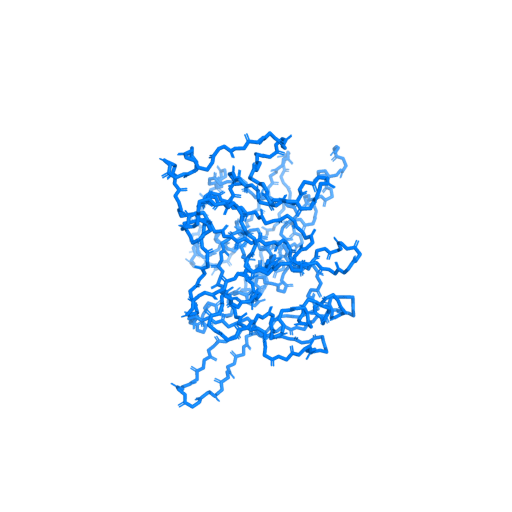1 5.076 1.00 97.81 183 GLU A N 1
ATOM 1449 C CA . GLU A 1 183 ? 0.164 -17.018 3.641 1.00 97.81 183 GLU A CA 1
ATOM 1450 C C . GLU A 1 183 ? 0.879 -15.713 3.267 1.00 97.81 183 GLU A C 1
ATOM 1452 O O . GLU A 1 183 ? 1.734 -15.708 2.384 1.00 97.81 183 GLU A O 1
ATOM 1457 N N . GLY A 1 184 ? 0.633 -14.641 4.023 1.00 97.75 184 GLY A N 1
ATOM 1458 C CA . GLY A 1 184 ? 1.291 -13.347 3.849 1.00 97.75 184 GLY A CA 1
ATOM 1459 C C . GLY A 1 184 ? 2.805 -13.413 3.968 1.00 97.75 184 GLY A C 1
ATOM 1460 O O . GLY A 1 184 ? 3.502 -12.768 3.193 1.00 97.75 184 GLY A O 1
ATOM 1461 N N . GLY A 1 185 ? 3.322 -14.221 4.898 1.00 98.06 185 GLY A N 1
ATOM 1462 C CA . GLY A 1 185 ? 4.762 -14.412 5.058 1.00 98.06 185 GLY A CA 1
ATOM 1463 C C . GLY A 1 185 ? 5.406 -15.033 3.818 1.00 98.06 185 GLY A C 1
ATOM 1464 O O . GLY A 1 185 ? 6.464 -14.581 3.392 1.00 98.06 185 GLY A O 1
ATOM 1465 N N . VAL A 1 186 ? 4.738 -16.011 3.195 1.00 98.06 186 VAL A N 1
ATOM 1466 C CA . VAL A 1 186 ? 5.209 -16.633 1.945 1.00 98.06 186 VAL A CA 1
ATOM 1467 C C . VAL A 1 186 ? 5.171 -15.638 0.785 1.00 98.06 186 VAL A C 1
ATOM 1469 O O . VAL A 1 186 ? 6.146 -15.542 0.041 1.00 98.06 186 VAL A O 1
ATOM 1472 N N . ILE A 1 187 ? 4.074 -14.888 0.641 1.00 98.12 187 ILE A N 1
ATOM 1473 C CA . ILE A 1 187 ? 3.935 -13.854 -0.397 1.00 98.12 187 ILE A CA 1
ATOM 1474 C C . ILE A 1 187 ? 5.033 -12.793 -0.228 1.00 98.12 187 ILE A C 1
ATOM 1476 O O . ILE A 1 187 ? 5.715 -12.436 -1.191 1.00 98.12 187 ILE A O 1
ATOM 1480 N N . PHE A 1 188 ? 5.242 -12.315 1.001 1.00 97.88 188 PHE A N 1
ATOM 1481 C CA . PHE A 1 188 ? 6.235 -11.289 1.295 1.00 97.88 188 PHE A CA 1
ATOM 1482 C C . PHE A 1 188 ? 7.667 -11.766 1.039 1.00 97.88 188 PHE A C 1
ATOM 1484 O O . PHE A 1 188 ? 8.430 -11.018 0.438 1.00 97.88 188 PHE A O 1
ATOM 1491 N N . ASP A 1 189 ? 8.027 -13.002 1.399 1.00 98.06 189 ASP A N 1
ATOM 1492 C CA . ASP A 1 189 ? 9.363 -13.553 1.119 1.00 98.06 189 ASP A CA 1
ATOM 1493 C C . ASP A 1 189 ? 9.627 -13.683 -0.398 1.00 98.06 189 ASP A C 1
ATOM 1495 O O . ASP A 1 189 ? 10.734 -13.409 -0.864 1.00 98.06 189 ASP A O 1
ATOM 1499 N N . GLN A 1 190 ? 8.613 -14.021 -1.209 1.00 96.44 190 GLN A N 1
ATOM 1500 C CA . GLN A 1 190 ? 8.752 -14.020 -2.676 1.00 96.44 190 GLN A CA 1
ATOM 1501 C C . GLN A 1 190 ? 9.006 -12.613 -3.231 1.00 96.44 190 GLN A C 1
ATOM 1503 O O . GLN A 1 190 ? 9.897 -12.423 -4.065 1.00 96.44 190 GLN A O 1
ATOM 1508 N N . ILE A 1 191 ? 8.250 -11.622 -2.748 1.00 96.00 191 ILE A N 1
ATOM 1509 C CA . ILE A 1 191 ? 8.442 -10.214 -3.114 1.00 96.00 191 ILE A CA 1
ATOM 1510 C C . ILE A 1 191 ? 9.834 -9.745 -2.672 1.00 96.00 191 ILE A C 1
ATOM 1512 O O . ILE A 1 191 ? 10.582 -9.200 -3.482 1.00 96.00 191 ILE A O 1
ATOM 1516 N N . ALA A 1 192 ? 10.222 -9.998 -1.420 1.00 96.38 192 ALA A N 1
ATOM 1517 C CA . ALA A 1 192 ? 11.510 -9.597 -0.864 1.00 96.38 192 ALA A CA 1
ATOM 1518 C C . ALA A 1 192 ? 12.674 -10.142 -1.697 1.00 96.38 192 ALA A C 1
ATOM 1520 O O . ALA A 1 192 ? 13.546 -9.382 -2.115 1.00 96.38 192 ALA A O 1
ATOM 1521 N N . LYS A 1 193 ? 12.636 -11.428 -2.049 1.00 95.06 193 LYS A N 1
ATOM 1522 C CA . LYS A 1 193 ? 13.647 -12.063 -2.897 1.00 95.06 193 LYS A CA 1
ATOM 1523 C C . LYS A 1 193 ? 13.780 -11.416 -4.277 1.00 95.06 193 LYS A C 1
ATOM 1525 O O . LYS A 1 193 ? 14.888 -11.359 -4.806 1.00 95.06 193 LYS A O 1
ATOM 1530 N N . ARG A 1 194 ? 12.673 -10.949 -4.864 1.00 91.75 194 ARG A N 1
ATOM 1531 C CA . ARG A 1 194 ? 12.663 -10.246 -6.159 1.00 91.75 194 ARG A CA 1
ATOM 1532 C C . ARG A 1 194 ? 13.220 -8.825 -6.053 1.00 91.75 194 ARG A C 1
ATOM 1534 O O . ARG A 1 194 ? 13.890 -8.364 -6.972 1.00 91.75 194 ARG A O 1
ATOM 1541 N N . LEU A 1 195 ? 12.940 -8.130 -4.952 1.00 92.94 195 LEU A N 1
ATOM 1542 C CA . LEU A 1 195 ? 13.390 -6.753 -4.727 1.00 92.94 195 LEU A CA 1
ATOM 1543 C C . LEU A 1 195 ? 14.836 -6.671 -4.216 1.00 92.94 195 LEU A C 1
ATOM 1545 O O . LEU A 1 195 ? 15.527 -5.683 -4.459 1.00 92.94 195 LEU A O 1
ATOM 1549 N N . TYR A 1 196 ? 15.304 -7.703 -3.518 1.00 92.31 196 TYR A N 1
ATOM 1550 C CA . TYR A 1 196 ? 16.648 -7.770 -2.961 1.00 92.31 196 TYR A CA 1
ATOM 1551 C C . TYR A 1 196 ? 17.717 -7.741 -4.064 1.00 92.31 196 TYR A C 1
ATOM 1553 O O . TYR A 1 196 ? 17.779 -8.634 -4.908 1.00 92.31 196 TYR A O 1
ATOM 1561 N N . ASN A 1 197 ? 18.596 -6.730 -4.029 1.00 85.50 197 ASN A N 1
ATOM 1562 C CA . ASN A 1 197 ? 19.658 -6.509 -5.024 1.00 85.50 197 ASN A CA 1
ATOM 1563 C C . ASN A 1 197 ? 19.145 -6.492 -6.478 1.00 85.50 197 ASN A C 1
ATOM 1565 O O . ASN A 1 197 ? 19.773 -7.060 -7.375 1.00 85.50 197 ASN A O 1
ATOM 1569 N N . SER A 1 198 ? 18.000 -5.848 -6.714 1.00 83.19 198 SER A N 1
ATOM 1570 C CA . SER A 1 198 ? 17.263 -5.942 -7.979 1.00 83.19 198 SER A CA 1
ATOM 1571 C C . SER A 1 198 ? 17.935 -5.306 -9.203 1.00 83.19 198 SER A C 1
ATOM 1573 O O . SER A 1 198 ? 17.412 -5.448 -10.303 1.00 83.19 198 SER A O 1
ATOM 1575 N N . GLY A 1 199 ? 19.032 -4.557 -9.059 1.00 79.94 199 GLY A N 1
ATOM 1576 C CA . GLY A 1 199 ? 19.637 -3.853 -10.192 1.00 79.94 199 GLY A CA 1
ATOM 1577 C C . GLY A 1 199 ? 21.143 -3.625 -10.062 1.00 79.94 199 GLY A C 1
ATOM 1578 O O . GLY A 1 199 ? 21.686 -3.627 -8.954 1.00 79.94 199 GLY A O 1
ATOM 1579 N N . PRO A 1 200 ? 21.853 -3.400 -11.185 1.00 81.94 200 PRO A N 1
ATOM 1580 C CA . PRO A 1 200 ? 23.271 -3.061 -11.166 1.00 81.94 200 PRO A CA 1
ATOM 1581 C C . PRO A 1 200 ? 23.532 -1.763 -10.392 1.00 81.94 200 PRO A C 1
ATOM 1583 O O . PRO A 1 200 ? 22.686 -0.870 -10.315 1.00 81.94 200 PRO A O 1
ATOM 1586 N N . TYR A 1 201 ? 24.743 -1.631 -9.852 1.00 78.75 201 TYR A N 1
ATOM 1587 C CA . TYR A 1 201 ? 25.161 -0.419 -9.150 1.00 78.75 201 TYR A CA 1
ATOM 1588 C C . TYR A 1 201 ? 24.976 0.829 -10.029 1.00 78.75 201 TYR A C 1
ATOM 1590 O O . TYR A 1 201 ? 25.436 0.861 -11.170 1.00 78.75 201 TYR A O 1
ATOM 1598 N N . GLY A 1 202 ? 24.319 1.854 -9.482 1.00 80.50 202 GLY A N 1
ATOM 1599 C CA . GLY A 1 202 ? 24.031 3.112 -10.179 1.00 80.50 202 GLY A CA 1
ATOM 1600 C C . GLY A 1 202 ? 22.739 3.118 -11.005 1.00 80.50 202 GLY A C 1
ATOM 1601 O O . GLY A 1 202 ? 22.359 4.176 -11.495 1.00 80.50 202 GLY A O 1
ATOM 1602 N N . SER A 1 203 ? 22.044 1.983 -11.133 1.00 84.19 203 SER A N 1
ATOM 1603 C CA . SER A 1 203 ? 20.670 1.950 -11.655 1.00 84.19 203 SER A CA 1
ATOM 1604 C C . SER A 1 203 ? 19.646 2.175 -10.536 1.00 84.19 203 SER A C 1
ATOM 1606 O O . SER A 1 203 ? 19.966 1.910 -9.367 1.00 84.19 203 SER A O 1
ATOM 1608 N N . PRO A 1 204 ? 18.425 2.639 -10.864 1.00 89.00 204 PRO A N 1
ATOM 1609 C CA . PRO A 1 204 ? 17.323 2.651 -9.913 1.00 89.00 204 PRO A CA 1
ATOM 1610 C C . PRO A 1 204 ? 17.139 1.280 -9.252 1.00 89.00 204 PRO A C 1
ATOM 1612 O O . PRO A 1 204 ? 17.130 0.248 -9.919 1.00 89.00 204 PRO A O 1
ATOM 1615 N N . GLN A 1 205 ? 17.031 1.275 -7.927 1.00 90.06 205 GLN A N 1
ATOM 1616 C CA . GLN A 1 205 ? 16.877 0.057 -7.132 1.00 90.06 205 GLN A CA 1
ATOM 1617 C C . GLN A 1 205 ? 15.411 -0.138 -6.785 1.00 90.06 205 GLN A C 1
ATOM 1619 O O . GLN A 1 205 ? 14.730 0.828 -6.446 1.00 90.06 205 GLN A O 1
ATOM 1624 N N . ARG A 1 206 ? 14.913 -1.371 -6.825 1.00 92.38 206 ARG A N 1
ATOM 1625 C CA . ARG A 1 206 ? 13.534 -1.633 -6.430 1.00 92.38 206 ARG A CA 1
ATOM 1626 C C . ARG A 1 206 ? 13.399 -1.576 -4.912 1.00 92.38 206 ARG A C 1
ATOM 1628 O O . ARG A 1 206 ? 14.318 -1.904 -4.163 1.00 92.38 206 ARG A O 1
ATOM 1635 N N . ALA A 1 207 ? 12.231 -1.153 -4.464 1.00 93.88 207 ALA A N 1
ATOM 1636 C CA . ALA A 1 207 ? 11.873 -1.053 -3.062 1.00 93.88 207 ALA A CA 1
ATOM 1637 C C . ALA A 1 207 ? 10.415 -1.462 -2.868 1.00 93.88 207 ALA A C 1
ATOM 1639 O O . ALA A 1 207 ? 9.639 -1.547 -3.827 1.00 93.88 207 ALA A O 1
ATOM 1640 N N . ILE A 1 208 ? 10.046 -1.714 -1.615 1.00 96.00 208 ILE A N 1
ATOM 1641 C CA . ILE A 1 208 ? 8.660 -1.993 -1.261 1.00 96.00 208 ILE A CA 1
ATOM 1642 C C . ILE A 1 208 ? 8.010 -0.689 -0.799 1.00 96.00 208 ILE A C 1
ATOM 1644 O O . ILE A 1 208 ? 8.314 -0.155 0.259 1.00 96.00 208 ILE A O 1
ATOM 1648 N N . GLY A 1 209 ? 7.142 -0.133 -1.632 1.00 95.75 209 GLY A N 1
ATOM 1649 C CA . GLY A 1 209 ? 6.292 0.998 -1.293 1.00 95.75 209 GLY A CA 1
ATOM 1650 C C . GLY A 1 209 ? 5.124 0.549 -0.422 1.00 95.75 209 GLY A C 1
ATOM 1651 O O . GLY A 1 209 ? 4.428 -0.414 -0.745 1.00 95.75 209 GLY A O 1
ATOM 1652 N N . ILE A 1 210 ? 4.908 1.263 0.676 1.00 96.00 210 ILE A N 1
ATOM 1653 C CA . ILE A 1 210 ? 3.881 0.989 1.678 1.00 96.00 210 ILE A CA 1
ATOM 1654 C C . ILE A 1 210 ? 2.862 2.115 1.594 1.00 96.00 210 ILE A C 1
ATOM 1656 O O . ILE A 1 210 ? 3.198 3.278 1.823 1.00 96.00 210 ILE A O 1
ATOM 1660 N N . PHE A 1 211 ? 1.623 1.782 1.254 1.00 94.56 211 PHE A N 1
ATOM 1661 C CA . PHE A 1 211 ? 0.575 2.762 1.003 1.00 94.56 211 PHE A CA 1
ATOM 1662 C C . PHE A 1 211 ? -0.601 2.524 1.934 1.00 94.56 211 PHE A C 1
ATOM 1664 O O . PHE A 1 211 ? -1.033 1.390 2.139 1.00 94.56 211 PHE A O 1
ATOM 1671 N N . LEU A 1 212 ? -1.149 3.610 2.465 1.00 93.25 212 LEU A N 1
ATOM 1672 C CA . LEU A 1 212 ? -2.351 3.587 3.283 1.00 93.25 212 LEU A CA 1
ATOM 1673 C C . LEU A 1 212 ? -3.394 4.493 2.652 1.00 93.25 212 LEU A C 1
ATOM 1675 O O . LEU A 1 212 ? -3.150 5.685 2.471 1.00 93.25 212 LEU A O 1
ATOM 1679 N N . ASP A 1 213 ? -4.553 3.926 2.320 1.00 91.19 213 ASP A N 1
ATOM 1680 C CA . ASP A 1 213 ? -5.612 4.629 1.590 1.00 91.19 213 ASP A CA 1
ATOM 1681 C C . ASP A 1 213 ? -5.049 5.319 0.325 1.00 91.19 213 ASP A C 1
ATOM 1683 O O . ASP A 1 213 ? -5.374 6.468 0.025 1.00 91.19 213 ASP A O 1
ATOM 1687 N N . SER A 1 214 ? -4.159 4.608 -0.385 1.00 90.25 214 SER A N 1
ATOM 1688 C CA . SER A 1 214 ? -3.444 5.048 -1.593 1.00 90.25 214 SER A CA 1
ATOM 1689 C C . SER A 1 214 ? -2.435 6.189 -1.430 1.00 90.25 214 SER A C 1
ATOM 1691 O O . SER A 1 214 ? -1.838 6.623 -2.415 1.00 90.25 214 SER A O 1
ATOM 1693 N N . VAL A 1 215 ? -2.171 6.633 -0.201 1.00 89.12 215 VAL A N 1
ATOM 1694 C CA . VAL A 1 215 ? -1.093 7.580 0.104 1.00 89.12 215 VAL A CA 1
ATOM 1695 C C . VAL A 1 215 ? 0.182 6.809 0.429 1.00 89.12 215 VAL A C 1
ATOM 1697 O O . VAL A 1 215 ? 0.170 5.952 1.312 1.00 89.12 215 VAL A O 1
ATOM 1700 N N . LEU A 1 216 ? 1.284 7.123 -0.260 1.00 91.94 216 LEU A N 1
ATOM 1701 C CA . LEU A 1 216 ? 2.604 6.559 0.039 1.00 91.94 216 LEU A CA 1
ATOM 1702 C C . LEU A 1 216 ? 3.044 6.995 1.444 1.00 91.94 216 LEU A C 1
ATOM 1704 O O . LEU A 1 216 ? 3.234 8.184 1.693 1.00 91.94 216 LEU A O 1
ATOM 1708 N N . LEU A 1 217 ? 3.214 6.033 2.351 1.00 92.38 217 LEU A N 1
ATOM 1709 C CA . LEU A 1 217 ? 3.758 6.266 3.690 1.00 92.38 217 LEU A CA 1
ATOM 1710 C C . LEU A 1 217 ? 5.286 6.251 3.668 1.00 92.38 217 LEU A C 1
ATOM 1712 O O . LEU A 1 217 ? 5.930 7.147 4.209 1.00 92.38 217 LEU A O 1
ATOM 1716 N N . SER A 1 218 ? 5.858 5.222 3.046 1.00 93.25 218 SER A N 1
ATOM 1717 C CA . SER A 1 218 ? 7.300 5.054 2.892 1.00 93.25 218 SER A CA 1
ATOM 1718 C C . SER A 1 218 ? 7.623 4.041 1.798 1.00 93.25 218 SER A C 1
ATOM 1720 O O . SER A 1 218 ? 6.765 3.269 1.371 1.00 93.25 218 SER A O 1
ATOM 1722 N N . ALA A 1 219 ? 8.869 4.055 1.331 1.00 94.19 219 ALA A N 1
ATOM 1723 C CA . ALA A 1 219 ? 9.387 3.112 0.346 1.00 94.19 219 ALA A CA 1
ATOM 1724 C C . ALA A 1 219 ? 10.728 2.520 0.813 1.00 94.19 219 ALA A C 1
ATOM 1726 O O . ALA A 1 219 ? 11.771 2.844 0.247 1.00 94.19 219 ALA A O 1
ATOM 1727 N N . PRO A 1 220 ? 10.755 1.714 1.889 1.00 91.94 220 PRO A N 1
ATOM 1728 C CA . PRO A 1 220 ? 11.992 1.110 2.363 1.00 91.94 220 PRO A CA 1
ATOM 1729 C C . PRO A 1 220 ? 12.602 0.151 1.334 1.00 91.94 220 PRO A C 1
ATOM 1731 O O . PRO A 1 220 ? 11.911 -0.614 0.656 1.00 91.94 220 PRO A O 1
ATOM 1734 N N . GLN A 1 221 ? 13.932 0.155 1.261 1.00 91.81 221 GLN A N 1
ATOM 1735 C CA . GLN A 1 221 ? 14.665 -0.866 0.523 1.00 91.81 221 GLN A CA 1
ATOM 1736 C C . GLN A 1 221 ? 14.556 -2.218 1.228 1.00 91.81 221 GLN A C 1
ATOM 1738 O O . GLN A 1 221 ? 14.626 -2.305 2.455 1.00 91.81 221 GLN A O 1
ATOM 1743 N N . ILE A 1 222 ? 14.436 -3.277 0.431 1.00 94.00 222 ILE A N 1
ATOM 1744 C CA . ILE A 1 222 ? 14.552 -4.645 0.919 1.00 94.00 222 ILE A CA 1
ATOM 1745 C C . ILE A 1 222 ? 16.036 -4.984 1.084 1.00 94.00 222 ILE A C 1
ATOM 1747 O O . ILE A 1 222 ? 16.815 -4.909 0.134 1.00 94.00 222 ILE A O 1
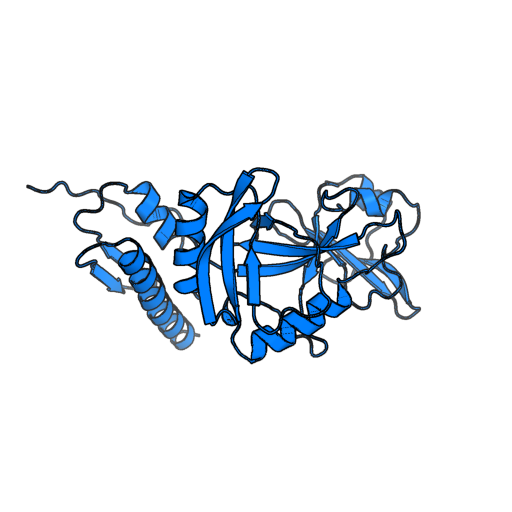ATOM 1751 N N . LEU A 1 223 ? 16.417 -5.347 2.307 1.00 92.00 223 LEU A N 1
ATOM 1752 C CA . LEU A 1 223 ? 17.808 -5.595 2.702 1.00 92.00 223 LEU A CA 1
ATOM 1753 C C . LEU A 1 223 ? 18.129 -7.079 2.871 1.00 92.00 223 LEU A C 1
ATOM 1755 O O . LEU A 1 223 ? 19.301 -7.438 2.896 1.00 92.00 223 LEU A O 1
ATOM 1759 N N . GLU A 1 224 ? 17.106 -7.923 2.970 1.00 95.31 224 GLU A N 1
ATOM 1760 C CA . GLU A 1 224 ? 17.235 -9.371 3.092 1.00 95.31 224 GLU A CA 1
ATOM 1761 C C . GLU A 1 224 ? 16.331 -10.050 2.057 1.00 95.31 224 GLU A C 1
ATOM 1763 O O . GLU A 1 224 ? 15.253 -9.535 1.754 1.00 95.31 224 GLU A O 1
ATOM 1768 N N . PRO A 1 225 ? 16.730 -11.203 1.500 1.00 95.56 225 PRO A N 1
ATOM 1769 C CA . PRO A 1 225 ? 15.904 -11.917 0.532 1.00 95.56 225 PRO A CA 1
ATOM 1770 C C . PRO A 1 225 ? 14.647 -12.540 1.158 1.00 95.56 225 PRO A C 1
ATOM 1772 O O . PRO A 1 225 ? 13.711 -12.846 0.429 1.00 95.56 225 PRO A O 1
ATOM 1775 N N . GLU A 1 226 ? 14.629 -12.756 2.477 1.00 96.81 226 GLU A N 1
ATOM 1776 C CA . GLU A 1 226 ? 13.532 -13.375 3.229 1.00 96.81 226 GLU A CA 1
ATOM 1777 C C . GLU A 1 226 ? 13.449 -12.739 4.631 1.00 96.81 226 GLU A C 1
ATOM 1779 O O . GLU A 1 226 ? 14.475 -12.426 5.238 1.00 96.81 226 GLU A O 1
ATOM 1784 N N . TYR A 1 227 ? 12.233 -12.563 5.154 1.00 96.69 227 TYR A N 1
ATOM 1785 C CA . TYR A 1 227 ? 11.941 -11.983 6.475 1.00 96.69 227 TYR A CA 1
ATOM 1786 C C . TYR A 1 227 ? 11.135 -12.925 7.382 1.00 96.69 227 TYR A C 1
ATOM 1788 O O . TYR A 1 227 ? 10.831 -12.584 8.533 1.00 96.69 227 TYR A O 1
ATOM 1796 N N . HIS A 1 228 ? 10.785 -14.115 6.882 1.00 96.69 228 HIS A N 1
ATOM 1797 C CA . HIS A 1 228 ? 10.211 -15.211 7.663 1.00 96.69 228 HIS A CA 1
ATOM 1798 C C . HIS A 1 228 ? 8.944 -14.815 8.438 1.00 96.69 228 HIS A C 1
ATOM 1800 O O . HIS A 1 228 ? 8.779 -15.149 9.613 1.00 96.69 228 HIS A O 1
ATOM 1806 N N . GLY A 1 229 ? 8.042 -14.087 7.775 1.00 95.81 229 GLY A N 1
ATOM 1807 C CA . GLY A 1 229 ? 6.757 -13.691 8.356 1.00 95.81 229 GLY A CA 1
ATOM 1808 C C . GLY A 1 229 ? 6.802 -12.447 9.248 1.00 95.81 229 GLY A C 1
ATOM 1809 O O . GLY A 1 229 ? 5.803 -12.140 9.893 1.00 95.81 229 GLY A O 1
ATOM 1810 N N . THR A 1 230 ? 7.905 -11.697 9.259 1.00 96.88 230 THR A N 1
ATOM 1811 C CA . THR A 1 230 ? 8.013 -10.431 10.004 1.00 96.88 230 THR A CA 1
ATOM 1812 C C . THR A 1 230 ? 8.341 -9.253 9.092 1.00 96.88 230 THR A C 1
ATOM 1814 O O . THR A 1 230 ? 8.698 -9.428 7.929 1.00 96.88 230 THR A O 1
ATOM 1817 N N . GLY A 1 231 ? 8.197 -8.035 9.605 1.00 93.75 231 GLY A N 1
ATOM 1818 C CA . GLY A 1 231 ? 8.613 -6.824 8.909 1.00 93.75 231 GLY A CA 1
ATOM 1819 C C . GLY A 1 231 ? 8.510 -5.590 9.795 1.00 93.75 231 GLY A C 1
ATOM 1820 O O . GLY A 1 231 ? 8.003 -5.649 10.918 1.00 93.75 231 GLY A O 1
ATOM 1821 N N . VAL A 1 232 ? 8.974 -4.462 9.267 1.00 94.38 232 VAL A N 1
ATOM 1822 C CA . VAL A 1 232 ? 8.847 -3.148 9.904 1.00 94.38 232 VAL A CA 1
ATOM 1823 C C . VAL A 1 232 ? 8.404 -2.116 8.876 1.00 94.38 232 VAL A C 1
ATOM 1825 O O . VAL A 1 232 ? 8.923 -2.066 7.762 1.00 94.38 232 VAL A O 1
ATOM 1828 N N . ILE A 1 233 ? 7.437 -1.287 9.254 1.00 94.12 233 ILE A N 1
ATOM 1829 C CA . ILE A 1 233 ? 7.064 -0.084 8.515 1.00 94.12 233 ILE A CA 1
ATOM 1830 C C . ILE A 1 233 ? 7.857 1.063 9.134 1.00 94.12 233 ILE A C 1
ATOM 1832 O O . ILE A 1 233 ? 7.567 1.509 10.248 1.00 94.12 233 ILE A O 1
ATOM 1836 N N . THR A 1 234 ? 8.876 1.509 8.408 1.00 91.31 234 THR A N 1
ATOM 1837 C CA . THR A 1 234 ? 9.750 2.619 8.795 1.00 91.31 234 THR A CA 1
ATOM 1838 C C . THR A 1 234 ? 9.328 3.912 8.108 1.00 91.31 234 THR A C 1
ATOM 1840 O O . THR A 1 234 ? 8.575 3.893 7.128 1.00 91.31 234 THR A O 1
ATOM 1843 N N . GLY A 1 235 ? 9.796 5.045 8.627 1.00 85.88 235 GLY A N 1
ATOM 1844 C CA . GLY A 1 235 ? 9.470 6.371 8.114 1.00 85.88 235 GLY A CA 1
ATOM 1845 C C . GLY A 1 235 ? 9.739 7.454 9.153 1.00 85.88 235 GLY A C 1
ATOM 1846 O O . GLY A 1 235 ? 10.077 7.172 10.299 1.00 85.88 235 GLY A O 1
ATOM 1847 N N . ASN A 1 236 ? 9.548 8.714 8.767 1.00 86.94 236 ASN A N 1
ATOM 1848 C CA . ASN A 1 236 ? 9.706 9.857 9.671 1.00 86.94 236 ASN A CA 1
ATOM 1849 C C . ASN A 1 236 ? 8.480 10.030 10.585 1.00 86.94 236 ASN A C 1
ATOM 1851 O O . ASN A 1 236 ? 7.860 11.093 10.599 1.00 86.94 236 ASN A O 1
ATOM 1855 N N . PHE A 1 237 ? 8.102 8.976 11.308 1.00 92.06 237 PHE A N 1
ATOM 1856 C CA . PHE A 1 237 ? 6.933 8.976 12.180 1.00 92.06 237 PHE A CA 1
ATOM 1857 C C . PHE A 1 237 ? 7.271 9.480 13.584 1.00 92.06 237 PHE A C 1
ATOM 1859 O O . PHE A 1 237 ? 8.307 9.160 14.170 1.00 92.06 237 PHE A O 1
ATOM 1866 N N . SER A 1 238 ? 6.343 10.226 14.169 1.00 92.88 238 SER A N 1
ATOM 1867 C CA . SER A 1 238 ? 6.277 10.424 15.616 1.00 92.88 238 SER A CA 1
ATOM 1868 C C . SER A 1 238 ? 5.753 9.167 16.324 1.00 92.88 238 SER A C 1
ATOM 1870 O O . SER A 1 238 ? 5.056 8.343 15.733 1.00 92.88 238 SER A O 1
ATOM 1872 N N . ILE A 1 239 ? 6.028 9.046 17.627 1.00 91.81 239 ILE A N 1
ATOM 1873 C CA . ILE A 1 239 ? 5.501 7.952 18.468 1.00 91.81 239 ILE A CA 1
ATOM 1874 C C . ILE A 1 239 ? 3.967 7.889 18.376 1.00 91.81 239 ILE A C 1
ATOM 1876 O O . ILE A 1 239 ? 3.390 6.823 18.193 1.00 91.81 239 ILE A O 1
ATOM 1880 N N . GLU A 1 240 ? 3.311 9.050 18.416 1.00 91.12 240 GLU A N 1
ATOM 1881 C CA . GLU A 1 240 ? 1.855 9.168 18.308 1.00 91.12 240 GLU A CA 1
ATOM 1882 C C . GLU A 1 240 ? 1.329 8.715 16.935 1.00 91.12 240 GLU A C 1
ATOM 1884 O O . GLU A 1 240 ? 0.229 8.178 16.833 1.00 91.12 240 GLU A O 1
ATOM 1889 N N . GLU A 1 241 ? 2.073 8.929 15.848 1.00 92.44 241 GLU A N 1
ATOM 1890 C CA . GLU A 1 241 ? 1.698 8.416 14.523 1.00 92.44 241 GLU A CA 1
ATOM 1891 C C . GLU A 1 241 ? 1.865 6.901 14.426 1.00 92.44 241 GLU A C 1
ATOM 1893 O O . GLU A 1 241 ? 0.991 6.244 13.861 1.00 92.44 241 GLU A O 1
ATOM 1898 N N . VAL A 1 242 ? 2.924 6.346 15.019 1.00 94.88 242 VAL A N 1
ATOM 1899 C CA . VAL A 1 242 ? 3.162 4.897 15.074 1.00 94.88 242 VAL A CA 1
ATOM 1900 C C . VAL A 1 242 ? 2.066 4.187 15.865 1.00 94.88 242 VAL A C 1
ATOM 1902 O O . VAL A 1 242 ? 1.509 3.205 15.371 1.00 94.88 242 VAL A O 1
ATOM 1905 N N . ASP A 1 243 ? 1.689 4.705 17.036 1.00 92.88 243 ASP A N 1
ATOM 1906 C CA . ASP A 1 243 ? 0.584 4.155 17.832 1.00 92.88 243 ASP A CA 1
ATOM 1907 C C . ASP A 1 243 ? -0.733 4.180 17.048 1.00 92.88 243 ASP A C 1
ATOM 1909 O O . ASP A 1 243 ? -1.485 3.198 17.022 1.00 92.88 243 ASP A O 1
ATOM 191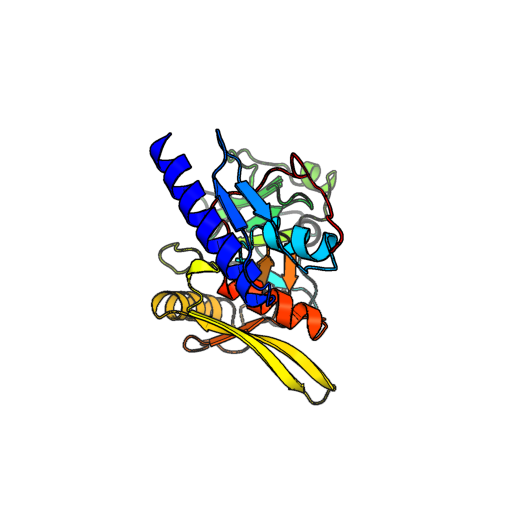3 N N . ARG A 1 244 ? -1.017 5.297 16.368 1.00 90.69 244 ARG A N 1
ATOM 1914 C CA . ARG A 1 244 ? -2.235 5.429 15.565 1.00 90.69 244 ARG A CA 1
ATOM 1915 C C . ARG A 1 244 ? -2.246 4.473 14.379 1.00 90.69 244 ARG A C 1
ATOM 1917 O O . ARG A 1 244 ? -3.273 3.835 14.136 1.00 90.69 244 ARG A O 1
ATOM 1924 N N . LEU A 1 245 ? -1.123 4.354 13.673 1.00 93.50 245 LEU A N 1
ATOM 1925 C CA . LEU A 1 245 ? -0.976 3.463 12.529 1.00 93.50 245 LEU A CA 1
ATOM 1926 C C . LEU A 1 245 ? -1.102 1.998 12.957 1.00 93.50 245 LEU A C 1
ATOM 1928 O O . LEU A 1 245 ? -1.923 1.284 12.393 1.00 93.50 245 LEU A O 1
ATOM 1932 N N . ALA A 1 246 ? -0.377 1.560 13.989 1.00 94.81 246 ALA A N 1
ATOM 1933 C CA . ALA A 1 246 ? -0.456 0.189 14.495 1.00 94.81 246 ALA A CA 1
ATOM 1934 C C . ALA A 1 246 ? -1.892 -0.188 14.904 1.00 94.81 246 ALA A C 1
ATOM 1936 O O . ALA A 1 246 ? -2.410 -1.226 14.487 1.00 94.81 246 ALA A O 1
ATOM 1937 N N . ASN A 1 247 ? -2.577 0.696 15.639 1.00 92.56 247 ASN A N 1
ATOM 1938 C CA . ASN A 1 247 ? -3.969 0.480 16.033 1.00 92.56 247 ASN A CA 1
ATOM 1939 C C . ASN A 1 247 ? -4.926 0.416 14.835 1.00 92.56 247 ASN A C 1
ATOM 1941 O O . ASN A 1 247 ? -5.836 -0.418 14.822 1.00 92.56 247 ASN A O 1
ATOM 1945 N N . LEU A 1 248 ? -4.725 1.275 13.830 1.00 92.56 248 LEU A N 1
ATOM 1946 C CA . LEU A 1 248 ? -5.503 1.251 12.593 1.00 92.56 248 LEU A CA 1
ATOM 1947 C C . LEU A 1 248 ? -5.302 -0.072 11.843 1.00 92.56 248 LEU A C 1
ATOM 1949 O O . LEU A 1 248 ? -6.288 -0.699 11.456 1.00 92.56 248 LEU A O 1
ATOM 1953 N N . LEU A 1 249 ? -4.057 -0.525 11.690 1.00 93.94 249 LEU A N 1
ATOM 1954 C CA . LEU A 1 249 ? -3.736 -1.766 10.986 1.00 93.94 249 LEU A CA 1
ATOM 1955 C C . LEU A 1 249 ? -4.309 -3.000 11.694 1.00 93.94 249 LEU A C 1
ATOM 1957 O O . LEU A 1 249 ? -4.946 -3.824 11.044 1.00 93.94 249 LEU A O 1
ATOM 1961 N N . GLU A 1 250 ? -4.189 -3.096 13.022 1.00 92.31 250 GLU A N 1
ATOM 1962 C CA . GLU A 1 250 ? -4.777 -4.214 13.778 1.00 92.31 250 GLU A CA 1
ATOM 1963 C C . GLU A 1 250 ? -6.313 -4.237 13.741 1.00 92.31 250 GLU A C 1
ATOM 1965 O O . GLU A 1 250 ? -6.917 -5.289 13.938 1.00 92.31 250 GLU A O 1
ATOM 1970 N N . SER A 1 251 ? -6.966 -3.093 13.514 1.00 91.75 251 SER A N 1
ATOM 1971 C CA . SER A 1 251 ? -8.428 -3.048 13.356 1.00 91.75 251 SER A CA 1
ATOM 1972 C C . SER A 1 251 ? -8.914 -3.544 11.986 1.00 91.75 251 SER A C 1
ATOM 1974 O O . SER A 1 251 ? -10.107 -3.808 11.809 1.00 91.75 251 SER A O 1
ATOM 1976 N N . GLY A 1 252 ? -7.995 -3.658 11.022 1.00 89.62 252 GLY A N 1
ATOM 1977 C CA . GLY A 1 252 ? -8.279 -3.999 9.635 1.00 89.62 252 GLY A CA 1
ATOM 1978 C C . GLY A 1 252 ? -8.877 -2.853 8.812 1.00 89.62 252 GLY A C 1
ATOM 1979 O O . GLY A 1 252 ? -9.257 -1.786 9.313 1.00 89.62 252 GLY A O 1
ATOM 1980 N N . ALA A 1 253 ? -8.971 -3.092 7.504 1.00 90.69 253 ALA A N 1
ATOM 1981 C CA . ALA A 1 253 ? -9.548 -2.151 6.553 1.00 90.69 253 ALA A CA 1
ATOM 1982 C C . ALA A 1 253 ? -11.084 -2.164 6.599 1.00 90.69 253 ALA A C 1
ATOM 1984 O O . ALA A 1 253 ? -11.720 -3.205 6.786 1.00 90.69 253 ALA A O 1
ATOM 1985 N N . LEU A 1 254 ? -11.700 -1.006 6.363 1.00 90.62 254 LEU A N 1
ATOM 1986 C CA . LEU A 1 254 ? -13.127 -0.928 6.100 1.00 90.62 254 LEU A CA 1
ATOM 1987 C C . LEU A 1 254 ? -13.429 -1.611 4.761 1.00 90.62 254 LEU A C 1
ATOM 1989 O O . LEU A 1 254 ? -12.736 -1.372 3.773 1.00 90.62 254 LEU A O 1
ATOM 1993 N N . PRO A 1 255 ? -14.514 -2.395 4.679 1.00 86.88 255 PRO A N 1
ATOM 1994 C CA . PRO A 1 255 ? -14.902 -3.080 3.445 1.00 86.88 255 PRO A CA 1
ATOM 1995 C C . PRO A 1 255 ? -15.433 -2.120 2.369 1.00 86.88 255 PRO A C 1
ATOM 1997 O O . PRO A 1 255 ? -15.692 -2.532 1.241 1.00 86.88 255 PRO A O 1
ATOM 2000 N N . MET A 1 256 ? -15.689 -0.863 2.736 1.00 87.69 256 MET A N 1
ATOM 2001 C CA . MET A 1 256 ? -16.188 0.184 1.856 1.00 87.69 256 MET A CA 1
ATOM 2002 C C . MET A 1 256 ? -15.845 1.562 2.435 1.00 87.69 256 MET A C 1
ATOM 2004 O O . MET A 1 256 ? -15.903 1.731 3.657 1.00 87.69 256 MET A O 1
ATOM 2008 N N . PRO A 1 257 ? -15.542 2.560 1.589 1.00 85.69 257 PRO A N 1
ATOM 2009 C CA . PRO A 1 257 ? -15.294 3.914 2.061 1.00 85.69 257 PRO A CA 1
ATOM 2010 C C . PRO A 1 257 ? -16.574 4.535 2.632 1.00 85.69 257 PRO A C 1
ATOM 2012 O O . PRO A 1 257 ? -17.677 4.332 2.113 1.00 85.69 257 PRO A O 1
ATOM 2015 N N . LEU A 1 258 ? -16.427 5.343 3.683 1.00 86.69 258 LEU A N 1
ATOM 2016 C CA . LEU A 1 258 ? -17.521 6.157 4.209 1.00 86.69 258 LEU A CA 1
ATOM 2017 C C . LEU A 1 258 ? -17.667 7.450 3.403 1.00 86.69 258 LEU A C 1
ATOM 2019 O O . LEU A 1 258 ? -16.691 8.040 2.939 1.00 86.69 258 LEU A O 1
ATOM 2023 N N . LYS A 1 259 ? -18.905 7.931 3.270 1.00 85.31 259 LYS A N 1
ATOM 2024 C CA . LYS A 1 259 ? -19.170 9.232 2.653 1.00 85.31 259 LYS A CA 1
ATOM 2025 C C . LYS A 1 259 ? -18.711 10.358 3.584 1.00 85.31 259 LYS A C 1
ATOM 2027 O O . LYS A 1 259 ? -19.140 10.405 4.734 1.00 85.31 259 LYS A O 1
ATOM 2032 N N . LYS A 1 260 ? -17.919 11.290 3.047 1.00 83.69 260 LYS A N 1
ATOM 2033 C CA . LYS A 1 260 ? -17.410 12.477 3.753 1.00 83.69 260 LYS A CA 1
ATOM 2034 C C . LYS A 1 260 ? -18.065 13.761 3.211 1.00 83.69 260 LYS A C 1
ATOM 2036 O O . LYS A 1 260 ? -18.308 13.831 2.001 1.00 83.69 260 LYS A O 1
ATOM 2041 N N . PRO A 1 261 ? -18.338 14.783 4.048 1.00 84.25 261 PRO A N 1
ATOM 2042 C CA . PRO A 1 261 ? -18.346 14.745 5.519 1.00 84.25 261 PRO A CA 1
ATOM 2043 C C . PRO A 1 261 ? -19.511 13.883 6.061 1.00 84.25 261 PRO A C 1
ATOM 2045 O O . PRO A 1 261 ? -20.387 13.492 5.278 1.00 84.25 261 PRO A O 1
ATOM 2048 N N . PRO A 1 262 ? -19.561 13.590 7.378 1.00 81.50 262 PRO A N 1
ATOM 2049 C CA . PRO A 1 262 ? -20.671 12.855 7.972 1.00 81.50 262 PRO A CA 1
ATOM 2050 C C . PRO A 1 262 ? -21.993 13.590 7.740 1.00 81.50 262 PRO A C 1
ATOM 2052 O O . PRO A 1 262 ? -22.055 14.818 7.702 1.00 81.50 262 PRO A O 1
ATOM 2055 N N . LEU A 1 263 ? -23.079 12.824 7.612 1.00 83.62 263 LEU A N 1
ATOM 2056 C CA . LEU A 1 263 ? -24.417 13.390 7.401 1.00 83.62 263 LEU A CA 1
ATOM 2057 C C . LEU A 1 263 ? -24.889 14.238 8.589 1.00 83.62 263 LEU A C 1
ATOM 2059 O O . LEU A 1 263 ? -25.675 15.166 8.407 1.00 83.62 263 LEU A O 1
ATOM 2063 N N . TYR A 1 264 ? -24.448 13.885 9.795 1.00 84.25 264 TYR A N 1
ATOM 2064 C CA . TYR A 1 264 ? -24.769 14.581 11.030 1.00 84.25 264 TYR A CA 1
ATOM 2065 C C . TYR A 1 264 ? -23.610 14.445 12.019 1.00 84.25 264 TYR A C 1
ATOM 2067 O O . TYR A 1 264 ? -23.027 13.369 12.139 1.00 84.25 264 TYR A O 1
ATOM 2075 N N . GLN A 1 265 ? -23.305 15.528 12.731 1.00 83.44 265 GLN A N 1
ATOM 2076 C CA . GLN A 1 265 ? -22.252 15.593 13.740 1.00 83.44 265 GLN A CA 1
ATOM 2077 C C . GLN A 1 265 ? -22.711 16.502 14.882 1.00 83.44 265 GLN A C 1
ATOM 2079 O O . GLN A 1 265 ? -23.226 17.595 14.640 1.00 83.44 265 GLN A O 1
ATOM 2084 N N . GLN A 1 266 ? -22.510 16.057 16.123 1.00 81.75 266 GLN A N 1
ATOM 2085 C CA . GLN A 1 266 ? -22.808 16.842 17.317 1.00 81.75 266 GLN A CA 1
ATOM 2086 C C . GLN A 1 266 ? -21.852 16.468 18.453 1.00 81.75 266 GLN A C 1
ATOM 2088 O O . GLN A 1 266 ? -21.686 15.289 18.755 1.00 81.75 266 GLN A O 1
ATOM 2093 N N . THR A 1 267 ? -21.282 17.473 19.120 1.00 78.00 267 THR A N 1
ATOM 2094 C CA . THR A 1 267 ? -20.602 17.300 20.410 1.00 78.00 267 THR A CA 1
ATOM 2095 C C . THR A 1 267 ? -21.613 17.534 21.522 1.00 78.00 267 THR A C 1
ATOM 2097 O O . THR A 1 267 ? -22.261 18.583 21.559 1.00 78.00 267 THR A O 1
ATOM 2100 N N . VAL A 1 268 ? -21.762 16.569 22.426 1.00 71.62 268 VAL A N 1
ATOM 2101 C CA . VAL A 1 268 ? -22.618 16.710 23.608 1.00 71.62 268 VAL A CA 1
ATOM 2102 C C . VAL A 1 268 ? -21.713 16.858 24.823 1.00 71.62 268 VAL A C 1
ATOM 2104 O O . VAL A 1 268 ? -20.937 15.959 25.131 1.00 71.62 268 VAL A O 1
ATOM 2107 N N . SER A 1 269 ? -21.786 18.003 25.498 1.00 63.41 269 SER A N 1
ATOM 2108 C CA . SER A 1 269 ? -21.065 18.213 26.754 1.00 63.41 269 SER A CA 1
ATOM 2109 C C . SER A 1 269 ? -21.692 17.372 27.863 1.00 63.41 269 SER A C 1
ATOM 2111 O O . SER A 1 269 ? -22.918 17.283 27.946 1.00 63.41 269 SER A O 1
ATOM 2113 N N . ALA A 1 270 ? -20.864 16.797 28.738 1.00 60.59 270 ALA A N 1
ATOM 2114 C CA . ALA A 1 270 ? -21.352 16.207 29.979 1.00 60.59 270 ALA A CA 1
ATOM 2115 C C . ALA A 1 270 ? -22.067 17.292 30.805 1.00 60.59 270 ALA A C 1
ATOM 2117 O O . ALA A 1 270 ? -21.500 18.360 31.044 1.00 60.59 270 ALA A O 1
ATOM 2118 N N . THR A 1 271 ? -23.323 17.035 31.172 1.00 51.97 271 THR A N 1
ATOM 2119 C CA . THR A 1 271 ? -24.082 17.825 32.159 1.00 51.97 271 THR A CA 1
ATOM 2120 C C . THR A 1 271 ? -23.567 17.618 33.569 1.00 51.97 271 THR A C 1
ATOM 2122 O O . THR A 1 271 ? -23.240 16.454 33.895 1.00 51.97 271 THR A O 1
#

InterPro domains:
  IPR022813 Protein-export membrane protein SecD/SecF, archaeal and bacterial [PTHR30081] (8-271)
  IPR048631 Protein translocase subunit SecDF, P1 domain, N-terminal [PF21760] (9-67)
  IPR054384 SecDF, P1 head subdomain [PF22599] (151-255)

Secondary structure (DSSP, 8-state):
-HHHHHHHHHHHHHHHHHHHHHTT-SS-EEEEETTTEEEEE-TT---HHHHHHHHH----EEEEEEEEETTEEPBHHHHTSSSS---SSTT--SPEEEE-TT--EEEEEEE-TTS-EEEE-TTS-B--HHHHHHS----EEEEE-B-TT-PBPBGGGEEEEEEEEEEETTEEEEEEEEEE-HHHHHHHHHHHHHHTT-S-TTSPEEEEEEEETTEEEE-PPP-SS--TTEEEE-SS--HHHHHHHHHHHHH---SSPPPSS-S--------

Radius of gyration: 21.19 Å; chains: 1; bounding box: 57×36×62 Å

Organism: NCBI:txid412755

Sequence (271 aa):
TGEEKARNMDRALITIQSRIDKYGVTEPIIQKQEGERILVQLPGFTDIEEAKKLVEQTGFLEFREVELRESEPVWLSDYLEDSQPVFFDENETGSRIFVGEDNNPVAFLVKDEGGNPIYVDEKGNLIDIEELKQGSIQLLSWIPARDDDGTYLTGEFLAKAVPTVSDKPTGAEAEVGIEWNQEGGVIFDQIAKRLYNSGPYGSPQRAIGIFLDSVLLSAPQILEPEYHGTGVITGNFSIEEVDRLANLLESGALPMPLKKPPLYQQTVSAT

pLDDT: mean 89.9, std 6.61, range 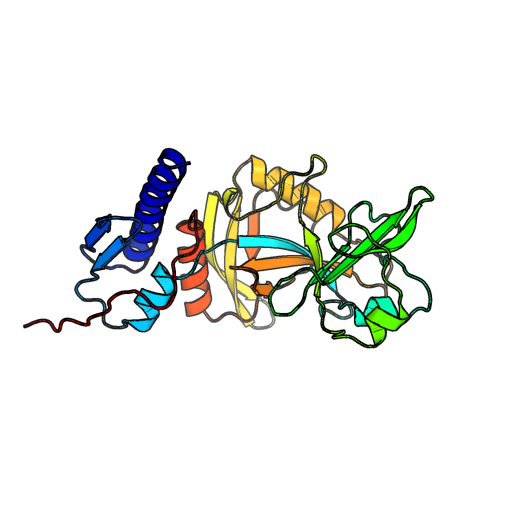[51.97, 98.12]